Protein AF-A0A0Q9WB19-F1 (afdb_monomer)

Solvent-accessible surface area (backbone atoms only — not comparable to full-atom values): 12452 Å² total; per-residue (Å²): 141,82,79,79,76,89,85,61,56,70,70,59,47,51,52,59,53,51,71,73,70,48,75,62,70,68,37,46,53,62,18,50,52,27,42,51,52,22,49,52,49,45,56,52,48,74,69,37,61,69,53,46,70,35,84,67,55,29,52,54,52,34,51,51,34,45,48,29,43,51,51,18,48,52,45,64,52,80,77,70,58,82,69,54,56,56,54,54,48,50,52,50,51,52,50,51,52,29,28,54,54,20,62,59,74,62,97,87,57,55,67,67,58,49,40,54,52,53,37,50,51,51,39,53,51,45,52,52,50,52,52,49,50,58,73,70,50,92,50,84,82,66,50,57,62,56,51,53,53,45,51,50,54,52,63,44,39,46,54,39,20,50,50,20,20,47,66,66,7,68,75,74,80,48,64,47,76,73,46,47,45,59,52,53,44,53,50,52,51,51,50,51,52,51,48,54,52,59,72,39,41,66,59,51,50,52,51,49,51,52,51,51,56,50,50,53,52,53,51,52,52,56,62,74,73,108

Mean predicted aligned error: 9.82 Å

Organism: Drosophila virilis (NCBI:txid7244)

Foldseek 3Di:
DDDDDPPDDPVVVVVVVVVVPDPLVVLLVLLVVLLVVLVVLLVVLVPPVVQLQDPPSVLVSLVSSLVSNVVSVVSNCPPDDPVLVVLLVVLVVLLVVLLVQLLDDPPPDQLLVSLVVVLVVLLVVLVVVLVVCVVPDPDPVVNQLSVLVSVLSSVVNSVSSPLSNQCNVVNPVDHPVSCVSVSVSVSSVSSVVSSVSSVCSVVVSVVVVVVVVVVVVVVVVVVVVD

pLDDT: mean 82.8, std 14.26, range [44.25, 97.56]

Radius of gyration: 21.97 Å; Cα contacts (8 Å, |Δi|>4): 148; chains: 1; bounding box: 52×47×62 Å

Structure (mmCIF, N/CA/C/O backbone):
data_AF-A0A0Q9WB19-F1
#
_entry.id   AF-A0A0Q9WB19-F1
#
loop_
_atom_site.group_PDB
_atom_site.id
_atom_site.type_symbol
_atom_site.label_atom_id
_atom_site.label_alt_id
_atom_site.label_comp_id
_atom_site.label_asym_id
_atom_site.label_entity_id
_atom_site.label_seq_id
_atom_site.pdbx_PDB_ins_code
_atom_site.Cartn_x
_atom_site.Cartn_y
_atom_site.Cartn_z
_atom_site.occupancy
_atom_site.B_iso_or_equiv
_atom_site.auth_seq_id
_atom_site.auth_comp_id
_atom_site.auth_asym_id
_atom_site.auth_atom_id
_atom_site.pdbx_PDB_model_num
ATOM 1 N N . MET A 1 1 ? -9.533 -15.831 -36.437 1.00 44.25 1 MET A N 1
ATOM 2 C CA . MET A 1 1 ? -8.063 -15.732 -36.309 1.00 44.25 1 MET A CA 1
ATOM 3 C C . MET A 1 1 ? -7.641 -14.374 -36.845 1.00 44.25 1 MET A C 1
ATOM 5 O O . MET A 1 1 ? -7.782 -14.153 -38.038 1.00 44.25 1 MET A O 1
ATOM 9 N N . SER A 1 2 ? -7.237 -13.441 -35.984 1.00 52.59 2 SER A N 1
ATOM 10 C CA . SER A 1 2 ? -6.757 -12.109 -36.384 1.00 52.59 2 SER A CA 1
ATOM 11 C C . SER A 1 2 ? -5.227 -12.060 -36.310 1.00 52.59 2 SER A C 1
ATOM 13 O O . SER A 1 2 ? -4.641 -12.424 -35.283 1.00 52.59 2 SER A O 1
ATOM 15 N N . GLU A 1 3 ? -4.588 -11.659 -37.414 1.00 50.00 3 GLU A N 1
ATOM 16 C CA . GLU A 1 3 ? -3.144 -11.392 -37.474 1.00 50.00 3 GLU A CA 1
ATOM 17 C C . GLU A 1 3 ? -2.774 -10.210 -36.557 1.00 50.00 3 GLU A C 1
ATOM 19 O O . GLU A 1 3 ? -3.575 -9.281 -36.413 1.00 50.00 3 GLU A O 1
ATOM 24 N N . PRO A 1 4 ? -1.573 -10.209 -35.945 1.00 52.72 4 PRO A N 1
ATOM 25 C CA . PRO A 1 4 ? -1.083 -9.047 -35.212 1.00 52.72 4 PRO A CA 1
ATOM 26 C C . PRO A 1 4 ? -0.952 -7.829 -36.149 1.00 52.72 4 PRO A C 1
ATOM 28 O O . PRO A 1 4 ? -0.628 -8.002 -37.330 1.00 52.72 4 PRO A O 1
ATOM 31 N N . PRO A 1 5 ? -1.160 -6.595 -35.648 1.00 58.03 5 PRO A N 1
ATOM 32 C CA . PRO A 1 5 ? -1.045 -5.385 -36.456 1.00 58.03 5 PRO A CA 1
ATOM 33 C C . PRO A 1 5 ? 0.331 -5.299 -37.129 1.00 58.03 5 PRO A C 1
ATOM 35 O O . PRO A 1 5 ? 1.373 -5.375 -36.474 1.00 58.03 5 PRO A O 1
ATOM 38 N N . ARG A 1 6 ? 0.359 -5.149 -38.457 1.00 52.50 6 ARG A N 1
ATOM 39 C CA . ARG A 1 6 ? 1.617 -4.994 -39.201 1.00 52.50 6 ARG A CA 1
ATOM 40 C C . ARG A 1 6 ? 2.215 -3.618 -38.890 1.00 52.50 6 ARG A C 1
ATOM 42 O O . ARG A 1 6 ? 1.530 -2.612 -39.032 1.00 52.50 6 ARG A O 1
ATOM 49 N N . GLY A 1 7 ? 3.486 -3.584 -38.479 1.00 65.56 7 GLY A N 1
ATOM 50 C CA . GLY A 1 7 ? 4.226 -2.344 -38.187 1.00 65.56 7 GLY A CA 1
ATOM 51 C C . GLY A 1 7 ? 4.629 -2.132 -36.723 1.00 65.56 7 GLY A C 1
ATOM 52 O O . GLY A 1 7 ? 5.213 -1.099 -36.406 1.00 65.56 7 GLY A O 1
ATOM 53 N N . LEU A 1 8 ? 4.351 -3.086 -35.829 1.00 54.84 8 LEU A N 1
ATOM 54 C CA . LEU A 1 8 ? 4.861 -3.044 -34.456 1.00 54.84 8 LEU A CA 1
ATOM 55 C C . LEU A 1 8 ? 6.387 -3.278 -34.428 1.00 54.84 8 LEU A C 1
ATOM 57 O O . LEU A 1 8 ? 6.871 -4.159 -35.149 1.00 54.84 8 LEU A O 1
ATOM 61 N N . PRO A 1 9 ? 7.148 -2.531 -33.602 1.00 69.50 9 PRO A N 1
ATOM 62 C CA . PRO A 1 9 ? 8.562 -2.809 -33.355 1.00 69.50 9 PRO A CA 1
ATOM 63 C C . PRO A 1 9 ? 8.763 -4.268 -32.918 1.00 69.50 9 PRO A C 1
ATOM 65 O O . PRO A 1 9 ? 7.904 -4.832 -32.240 1.00 69.50 9 PRO A O 1
ATOM 68 N N . GLN A 1 10 ? 9.885 -4.890 -33.299 1.00 60.62 10 GLN A N 1
ATOM 69 C CA . GLN A 1 10 ? 10.135 -6.318 -33.039 1.00 60.62 10 GLN A CA 1
ATOM 70 C C . GLN A 1 10 ? 10.034 -6.690 -31.551 1.00 60.62 10 GLN A C 1
ATOM 72 O O . GLN A 1 10 ? 9.504 -7.752 -31.235 1.00 60.62 10 GLN A O 1
ATOM 77 N N . THR A 1 11 ? 10.442 -5.791 -30.654 1.00 56.59 11 THR A N 1
ATOM 78 C CA . THR A 1 11 ? 10.293 -5.928 -29.197 1.00 56.59 11 THR A CA 1
ATOM 79 C C . THR A 1 11 ? 8.827 -6.022 -28.772 1.00 56.59 11 THR A C 1
ATOM 81 O O . THR A 1 11 ? 8.440 -6.942 -28.059 1.00 56.59 11 THR A O 1
ATOM 84 N N . VAL A 1 12 ? 7.975 -5.142 -29.300 1.00 57.38 12 VAL A N 1
ATOM 85 C CA . VAL A 1 12 ? 6.535 -5.119 -28.999 1.00 57.38 12 VAL A CA 1
ATOM 86 C C . VAL A 1 12 ? 5.820 -6.332 -29.594 1.00 57.38 12 VAL A C 1
ATOM 88 O O . VAL A 1 12 ? 4.872 -6.847 -29.010 1.00 57.38 12 VAL A O 1
ATOM 91 N N . ARG A 1 13 ? 6.283 -6.827 -30.748 1.00 55.41 13 ARG A N 1
ATOM 92 C CA . ARG A 1 13 ? 5.747 -8.045 -31.369 1.00 55.41 13 ARG A CA 1
ATOM 93 C C . ARG A 1 13 ? 6.092 -9.303 -30.568 1.00 55.41 13 ARG A C 1
ATOM 95 O O . ARG A 1 13 ? 5.248 -10.190 -30.491 1.00 55.41 13 ARG A O 1
ATOM 102 N N . GLY A 1 14 ? 7.292 -9.369 -29.989 1.00 58.44 14 GLY A N 1
ATOM 103 C CA . GLY A 1 14 ? 7.687 -10.434 -29.062 1.00 58.44 14 GLY A CA 1
ATOM 104 C C . GLY A 1 14 ? 6.786 -10.455 -27.829 1.00 58.44 14 GLY A C 1
ATOM 105 O O . GLY A 1 14 ? 6.166 -11.476 -27.551 1.00 58.44 14 GLY A O 1
ATOM 106 N N . TYR A 1 15 ? 6.595 -9.292 -27.204 1.00 57.75 15 TYR A N 1
ATOM 107 C CA . TYR A 1 15 ? 5.710 -9.116 -26.047 1.00 57.75 15 TYR A CA 1
ATOM 108 C C . TYR A 1 15 ? 4.251 -9.508 -26.351 1.00 57.75 15 TYR A C 1
ATOM 110 O O . TYR A 1 15 ? 3.627 -10.261 -25.611 1.00 57.75 15 TYR A O 1
ATOM 118 N N . TYR A 1 16 ? 3.720 -9.094 -27.509 1.00 54.94 16 TYR A N 1
ATOM 119 C CA . TYR A 1 16 ? 2.365 -9.456 -27.958 1.00 54.94 16 TYR A CA 1
ATOM 120 C C . TYR A 1 16 ? 2.157 -10.959 -28.170 1.00 54.94 16 TYR A C 1
ATOM 122 O O . TYR A 1 16 ? 1.039 -11.454 -28.036 1.00 54.94 16 TYR A O 1
ATOM 130 N N . LEU A 1 17 ? 3.199 -11.674 -28.596 1.00 53.97 17 LEU A N 1
ATOM 131 C CA . LEU A 1 17 ? 3.139 -13.119 -28.804 1.00 53.97 17 LEU A CA 1
ATOM 132 C C . LEU A 1 17 ? 3.323 -13.882 -27.488 1.00 53.97 17 LEU A C 1
ATOM 134 O O . LEU A 1 17 ? 2.715 -14.936 -27.338 1.00 53.97 17 LEU A O 1
ATOM 138 N N . GLN A 1 18 ? 4.085 -13.323 -26.545 1.00 54.38 18 GLN A N 1
ATOM 139 C CA . GLN A 1 18 ? 4.297 -13.867 -25.205 1.00 54.38 18 GLN A CA 1
ATOM 140 C C . GLN A 1 18 ? 3.026 -13.772 -24.346 1.00 54.38 18 GLN A C 1
ATOM 142 O O . GLN A 1 18 ? 2.551 -14.798 -23.876 1.00 54.38 18 GLN A O 1
ATOM 147 N N . ILE A 1 19 ? 2.369 -12.604 -24.302 1.00 54.28 19 ILE A N 1
ATOM 148 C CA . ILE A 1 19 ? 1.075 -12.401 -23.610 1.00 54.28 19 ILE A CA 1
ATOM 149 C C . ILE A 1 19 ? -0.012 -13.369 -24.115 1.00 54.28 19 ILE A C 1
ATOM 151 O O . ILE A 1 19 ? -0.910 -13.760 -23.379 1.00 54.28 19 ILE A O 1
ATOM 155 N N . ARG A 1 20 ? 0.042 -13.761 -25.394 1.00 49.03 20 ARG A N 1
ATOM 156 C CA . ARG A 1 20 ? -0.988 -14.593 -26.038 1.00 49.03 20 ARG A CA 1
ATOM 157 C C . ARG A 1 20 ? -0.776 -16.099 -25.851 1.00 49.03 20 ARG A C 1
ATOM 159 O O . ARG A 1 20 ? -1.676 -16.872 -26.172 1.00 49.03 20 ARG A O 1
ATOM 166 N N . ALA A 1 21 ? 0.418 -16.518 -25.443 1.00 48.34 21 ALA A N 1
ATOM 167 C CA . ALA A 1 21 ? 0.782 -17.926 -25.294 1.00 48.34 21 ALA A CA 1
ATOM 168 C C . ALA A 1 21 ? 0.725 -18.408 -23.836 1.00 48.34 21 ALA A C 1
ATOM 170 O O . ALA A 1 21 ? 0.919 -19.599 -23.593 1.00 48.34 21 ALA A O 1
ATOM 171 N N . ASP A 1 22 ? 0.459 -17.505 -22.892 1.00 51.69 22 ASP A N 1
ATOM 172 C CA . ASP A 1 22 ? 0.641 -17.770 -21.474 1.00 51.69 22 ASP A CA 1
ATOM 173 C C . ASP A 1 22 ? -0.565 -18.501 -20.847 1.00 51.69 22 ASP A C 1
ATOM 175 O O . ASP A 1 22 ? -1.716 -18.079 -21.018 1.00 51.69 22 ASP A O 1
ATOM 179 N N . PRO A 1 23 ? -0.349 -19.591 -20.088 1.00 49.78 23 PRO A N 1
ATOM 180 C CA . PRO A 1 23 ? -1.394 -20.239 -19.291 1.00 49.78 23 PRO A CA 1
ATOM 181 C C . PRO A 1 23 ? -1.991 -19.328 -18.196 1.00 49.78 23 PRO A C 1
ATOM 183 O O . PRO A 1 23 ? -3.065 -19.655 -17.672 1.00 49.78 23 PRO A O 1
ATOM 186 N N . SER A 1 24 ? -1.368 -18.176 -17.918 1.00 53.91 24 SER A N 1
ATOM 187 C CA . SER A 1 24 ? -1.813 -17.147 -16.968 1.00 53.91 24 SER A CA 1
ATOM 188 C C . SER A 1 24 ? -3.249 -16.659 -17.221 1.00 53.91 24 SER A C 1
ATOM 190 O O . SER A 1 24 ? -4.022 -16.462 -16.280 1.00 53.91 24 SER A O 1
ATOM 192 N N . GLU A 1 25 ? -3.702 -16.601 -18.484 1.00 55.66 25 GLU A N 1
ATOM 193 C CA . GLU A 1 25 ? -5.058 -16.148 -18.845 1.00 55.66 25 GLU A CA 1
ATOM 194 C C . GLU A 1 25 ? -6.167 -17.006 -18.196 1.00 55.66 25 GLU A C 1
ATOM 196 O O . GLU A 1 25 ? -7.267 -16.519 -17.911 1.00 55.66 25 GLU A O 1
ATOM 201 N N . ARG A 1 26 ? -5.882 -18.287 -17.910 1.00 56.00 26 ARG A N 1
ATOM 202 C CA . ARG A 1 26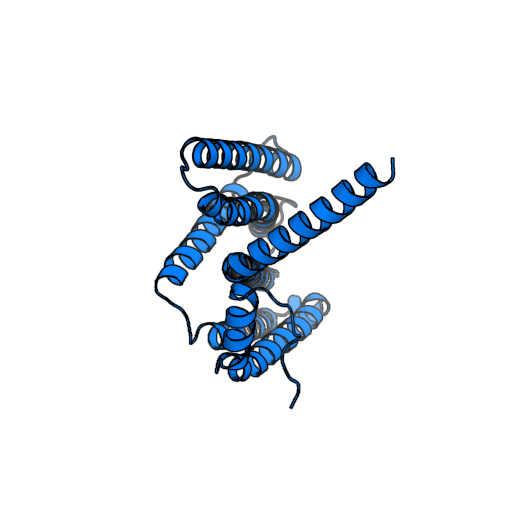 ? -6.853 -19.227 -17.327 1.00 56.00 26 ARG A CA 1
ATOM 203 C C . ARG A 1 26 ? -6.992 -19.080 -15.811 1.00 56.00 26 ARG A C 1
ATOM 205 O O . ARG A 1 26 ? -8.085 -19.308 -15.290 1.00 56.00 26 ARG A O 1
ATOM 212 N N . ASN A 1 27 ? -5.922 -18.675 -15.128 1.00 66.62 27 ASN A N 1
ATOM 213 C CA . ASN A 1 27 ? -5.904 -18.420 -13.683 1.00 66.62 27 ASN A CA 1
ATOM 214 C C . ASN A 1 27 ? -6.374 -16.992 -13.339 1.00 66.62 27 ASN A C 1
ATOM 216 O O . ASN A 1 27 ? -6.865 -16.744 -12.236 1.00 66.62 27 ASN A O 1
ATOM 220 N N . ASN A 1 28 ? -6.368 -16.084 -14.319 1.00 75.56 28 ASN A N 1
ATOM 221 C CA . ASN A 1 28 ? -6.851 -14.710 -14.160 1.00 75.56 28 ASN A CA 1
ATOM 222 C C . ASN A 1 28 ? -8.372 -14.610 -13.952 1.00 75.56 28 ASN A C 1
ATOM 224 O O . ASN A 1 28 ? -8.847 -13.742 -13.220 1.00 75.56 28 ASN A O 1
ATOM 228 N N . ILE A 1 29 ? -9.161 -15.514 -14.545 1.00 84.00 29 ILE A N 1
ATOM 229 C CA . ILE A 1 29 ? -10.625 -15.541 -14.376 1.00 84.00 29 ILE A CA 1
ATOM 230 C C . ILE A 1 29 ? -11.036 -15.857 -12.925 1.00 84.00 29 ILE A C 1
ATOM 232 O O . ILE A 1 29 ? -11.804 -15.075 -12.356 1.00 84.00 29 ILE A O 1
ATOM 236 N N . PRO A 1 30 ? -10.574 -16.958 -12.291 1.00 86.75 30 PRO A N 1
ATOM 237 C CA . PRO A 1 30 ? -10.916 -17.226 -10.897 1.00 86.75 30 PRO A CA 1
ATOM 238 C C . PRO A 1 30 ? -10.395 -16.129 -9.964 1.00 86.75 30 PRO A C 1
ATOM 240 O O . PRO A 1 30 ? -11.145 -15.706 -9.084 1.00 86.75 30 PRO A O 1
ATOM 243 N N . ALA A 1 31 ? -9.186 -15.601 -10.195 1.00 86.75 31 ALA A N 1
ATOM 244 C CA . ALA A 1 31 ? -8.662 -14.467 -9.435 1.00 86.75 31 ALA A CA 1
ATOM 245 C C . ALA A 1 31 ? -9.608 -13.254 -9.494 1.00 86.75 31 ALA A C 1
ATOM 247 O O . ALA A 1 31 ? -10.040 -12.747 -8.456 1.00 86.75 31 ALA A O 1
ATOM 248 N N . ALA A 1 32 ? -10.016 -12.845 -10.700 1.00 87.69 32 ALA A N 1
ATOM 249 C CA . ALA A 1 32 ? -10.934 -11.727 -10.902 1.00 87.69 32 ALA A CA 1
ATOM 250 C C . ALA A 1 32 ? -12.288 -11.946 -10.209 1.00 87.69 32 ALA A C 1
ATOM 252 O O . ALA A 1 32 ? -12.807 -11.030 -9.569 1.00 87.69 32 ALA A O 1
ATOM 253 N N . ILE A 1 33 ? -12.851 -13.158 -10.283 1.00 92.50 33 ILE A N 1
ATOM 254 C CA . ILE A 1 33 ? -14.110 -13.497 -9.603 1.00 92.50 33 ILE A CA 1
ATOM 255 C C . ILE A 1 33 ? -13.966 -13.314 -8.089 1.00 92.50 33 ILE A C 1
ATOM 257 O O . ILE A 1 33 ? -14.816 -12.668 -7.472 1.00 92.50 33 ILE A O 1
ATOM 261 N N . PHE A 1 34 ? -12.894 -13.835 -7.488 1.00 93.44 34 PHE A N 1
ATOM 262 C CA . PHE A 1 34 ? -12.652 -13.688 -6.053 1.00 93.44 34 PHE A CA 1
ATOM 263 C C . PHE A 1 34 ? -12.473 -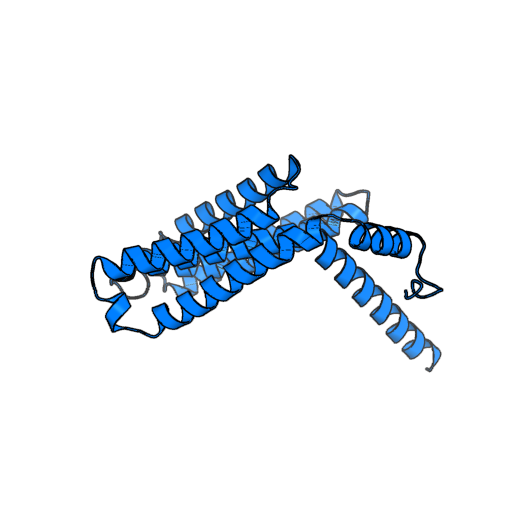12.224 -5.639 1.00 93.44 34 PHE A C 1
ATOM 265 O O . PHE A 1 34 ? -13.085 -11.806 -4.655 1.00 93.44 34 PHE A O 1
ATOM 272 N N . PHE A 1 35 ? -11.727 -11.421 -6.404 1.00 91.12 35 PHE A N 1
ATOM 273 C CA . PHE A 1 35 ? -11.567 -9.991 -6.123 1.00 91.12 35 PHE A CA 1
ATOM 274 C C . PHE A 1 35 ? -12.884 -9.217 -6.228 1.00 91.12 35 PHE A C 1
ATOM 276 O O . PHE A 1 35 ? -13.206 -8.430 -5.336 1.00 91.12 35 PHE A O 1
ATOM 283 N N . VAL A 1 36 ? -13.683 -9.461 -7.271 1.00 93.50 36 VAL A N 1
ATOM 284 C CA . VAL A 1 36 ? -14.982 -8.793 -7.455 1.00 93.50 36 VAL A CA 1
ATOM 285 C C . VAL A 1 36 ? -15.953 -9.174 -6.338 1.00 93.50 36 VAL A C 1
ATOM 287 O O . VAL A 1 36 ? -16.593 -8.298 -5.753 1.00 93.50 36 VAL A O 1
ATOM 290 N N . LEU A 1 37 ? -16.040 -10.461 -5.988 1.00 95.00 37 LEU A N 1
ATOM 291 C CA . LEU A 1 37 ? -16.884 -10.927 -4.885 1.00 95.00 37 LEU A CA 1
ATOM 292 C C . LEU A 1 37 ? -16.430 -10.359 -3.539 1.00 95.00 37 LEU A C 1
ATOM 294 O O . LEU A 1 37 ? -17.274 -9.931 -2.746 1.00 95.00 37 LEU A O 1
ATOM 298 N N . ALA A 1 38 ? -15.120 -10.303 -3.290 1.00 93.88 38 ALA A N 1
ATOM 299 C CA . ALA A 1 38 ? -14.564 -9.688 -2.09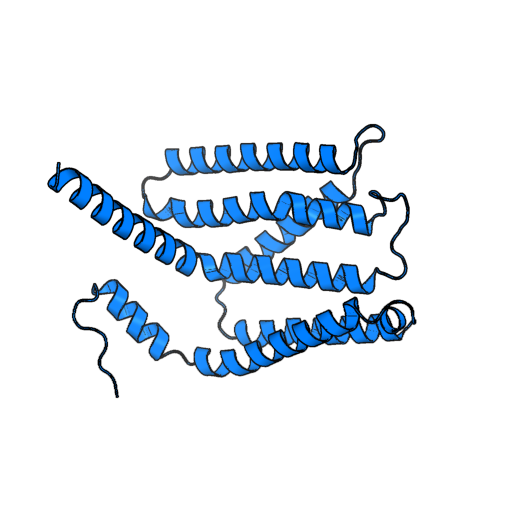3 1.00 93.88 38 ALA A CA 1
ATOM 300 C C . ALA A 1 38 ? -14.908 -8.197 -2.016 1.00 93.88 38 ALA A C 1
ATOM 302 O O . ALA A 1 38 ? -15.347 -7.734 -0.966 1.00 93.88 38 ALA A O 1
ATOM 303 N N . PHE A 1 39 ? -14.775 -7.458 -3.122 1.00 92.94 39 PHE A N 1
ATOM 304 C CA . PHE A 1 39 ? -15.075 -6.029 -3.176 1.00 92.94 39 PHE A CA 1
ATOM 305 C C . PHE A 1 39 ? -16.563 -5.745 -2.956 1.00 92.94 39 PHE A C 1
ATOM 307 O O . PHE A 1 39 ? -16.909 -4.911 -2.124 1.00 92.94 39 PHE A O 1
ATOM 314 N N . ILE A 1 40 ? -17.455 -6.488 -3.619 1.00 94.69 40 ILE A N 1
ATOM 315 C CA . ILE A 1 40 ? -18.906 -6.377 -3.399 1.00 94.69 40 ILE A CA 1
ATOM 316 C C . ILE A 1 40 ? -19.245 -6.685 -1.936 1.00 94.69 40 ILE A C 1
ATOM 318 O O . ILE A 1 40 ? -19.965 -5.920 -1.292 1.00 94.69 40 ILE A O 1
ATOM 322 N N . SER A 1 41 ? -18.692 -7.770 -1.389 1.00 93.94 41 SER A N 1
ATOM 323 C CA . SER A 1 41 ? -18.899 -8.158 0.011 1.00 93.94 41 SER A CA 1
ATOM 324 C C . SER A 1 41 ? -18.390 -7.089 0.975 1.00 93.94 41 SER A C 1
ATOM 326 O O . SER A 1 41 ? -19.069 -6.764 1.947 1.00 93.94 41 SER A O 1
ATOM 328 N N . PHE A 1 42 ? -17.232 -6.492 0.686 1.00 93.69 42 PHE A N 1
ATOM 329 C CA . PHE A 1 42 ? -16.664 -5.389 1.450 1.00 93.69 42 PHE A CA 1
ATOM 330 C C . PHE A 1 42 ? -17.552 -4.143 1.389 1.00 93.69 42 PHE A C 1
ATOM 332 O O . PHE A 1 42 ? -17.877 -3.580 2.431 1.00 93.69 42 PHE A O 1
ATOM 339 N N . CYS A 1 43 ? -18.030 -3.750 0.206 1.00 93.31 43 CYS A N 1
ATOM 340 C CA . CYS A 1 43 ? -18.960 -2.633 0.054 1.00 93.31 43 CYS A CA 1
ATOM 341 C C . CYS A 1 43 ? -20.249 -2.855 0.853 1.00 93.31 43 CYS A C 1
ATOM 343 O O . CYS A 1 43 ? -20.687 -1.950 1.564 1.00 93.31 43 CYS A O 1
ATOM 345 N N . ILE A 1 44 ? -20.839 -4.051 0.790 1.00 93.06 44 ILE A N 1
ATOM 346 C CA . ILE A 1 44 ? -22.021 -4.392 1.592 1.00 93.06 44 ILE A CA 1
ATOM 347 C C . ILE A 1 44 ? -21.681 -4.295 3.084 1.00 93.06 44 ILE A C 1
ATOM 349 O O . ILE A 1 44 ? -22.384 -3.622 3.835 1.00 93.06 44 ILE A O 1
ATOM 353 N N . TYR A 1 45 ? -20.576 -4.902 3.514 1.00 92.50 45 TYR A N 1
ATOM 354 C CA . TYR A 1 45 ? -20.146 -4.916 4.911 1.00 92.50 45 TYR A CA 1
ATOM 355 C C . TYR A 1 45 ? -19.931 -3.508 5.491 1.00 92.50 45 TYR A C 1
ATOM 357 O O . TYR A 1 45 ? -20.420 -3.214 6.583 1.00 92.50 45 TYR A O 1
ATOM 365 N N . VAL A 1 46 ? -19.260 -2.614 4.757 1.00 90.94 46 VAL A N 1
ATOM 366 C CA . VAL A 1 46 ? -18.992 -1.231 5.194 1.00 90.94 46 VAL A CA 1
ATOM 367 C C . VAL A 1 46 ? -20.286 -0.428 5.366 1.00 90.94 46 VAL A C 1
ATOM 369 O O . VAL A 1 46 ? -20.387 0.378 6.294 1.00 90.94 46 VAL A O 1
ATOM 372 N N . ASN A 1 47 ? -21.280 -0.655 4.501 1.00 91.38 47 ASN A N 1
ATOM 373 C CA . ASN A 1 47 ? -22.548 0.078 4.514 1.00 91.38 47 ASN A CA 1
ATOM 374 C C . ASN A 1 47 ? -23.571 -0.497 5.511 1.00 91.38 47 ASN A C 1
ATOM 376 O O . ASN A 1 47 ? -24.416 0.236 6.030 1.00 91.38 47 ASN A O 1
ATOM 380 N N . VAL A 1 48 ? -23.499 -1.791 5.834 1.00 91.69 48 VAL A N 1
ATOM 381 C CA . VAL A 1 48 ? -24.418 -2.434 6.784 1.00 91.69 48 VAL A CA 1
ATOM 382 C C . VAL A 1 48 ? -23.901 -2.265 8.217 1.00 91.69 48 VAL A C 1
ATOM 384 O O . VAL A 1 48 ? -23.267 -3.141 8.805 1.00 91.69 48 VAL A O 1
ATOM 387 N N . MET A 1 49 ? -24.241 -1.124 8.824 1.00 86.81 49 MET A N 1
ATOM 388 C CA . MET A 1 49 ? -23.852 -0.761 10.200 1.00 86.81 49 MET A CA 1
ATOM 389 C C . MET A 1 49 ? -24.224 -1.817 11.252 1.00 86.81 49 MET A C 1
ATOM 391 O O . MET A 1 49 ? -23.529 -1.958 12.258 1.00 86.81 49 MET A O 1
ATOM 395 N N . TRP A 1 50 ? -25.321 -2.550 11.034 1.00 90.69 50 TRP A N 1
ATOM 396 C CA . TRP A 1 50 ? -25.759 -3.628 11.922 1.00 90.69 50 TRP A CA 1
ATOM 397 C C . TRP A 1 50 ? -24.731 -4.767 11.985 1.00 90.69 50 TRP A C 1
ATOM 399 O O . TRP A 1 50 ? -24.321 -5.161 13.076 1.00 90.69 50 TRP A O 1
ATOM 409 N N . LEU A 1 51 ? -24.248 -5.217 10.822 1.00 85.12 51 LEU A N 1
ATOM 410 C CA . LEU A 1 51 ? -23.276 -6.305 10.694 1.00 85.12 51 LEU A CA 1
ATOM 411 C C . LEU A 1 51 ? -21.926 -5.920 11.309 1.00 85.12 51 LEU A C 1
ATOM 413 O O . LEU A 1 51 ? -21.292 -6.733 11.973 1.00 85.12 51 LEU A O 1
ATOM 417 N N . ARG A 1 52 ? -21.527 -4.651 11.160 1.00 86.12 52 ARG A N 1
ATOM 418 C CA . ARG A 1 52 ? -20.280 -4.115 11.724 1.00 86.12 52 ARG A CA 1
ATOM 419 C C . ARG A 1 52 ? -20.262 -4.101 13.255 1.00 86.12 52 ARG A C 1
ATOM 421 O O . ARG A 1 52 ? -19.219 -4.309 13.867 1.00 86.12 52 ARG A O 1
ATOM 428 N N . ARG A 1 53 ? -21.416 -3.855 13.883 1.00 85.19 53 ARG A N 1
ATOM 429 C CA . ARG A 1 53 ? -21.543 -3.702 15.344 1.00 85.19 53 ARG A CA 1
ATOM 430 C C . ARG A 1 53 ? -21.852 -5.006 16.081 1.00 85.19 53 ARG A C 1
ATOM 432 O O . ARG A 1 53 ? -21.830 -5.009 17.309 1.00 85.19 53 ARG A O 1
ATOM 439 N N . HIS A 1 54 ? -22.170 -6.088 15.373 1.00 87.00 54 HIS A N 1
ATOM 440 C CA . HIS A 1 54 ? -22.524 -7.367 15.985 1.00 87.00 54 HIS A CA 1
ATOM 441 C C . HIS A 1 54 ? -21.332 -8.328 16.034 1.00 87.00 54 HIS A C 1
ATOM 443 O O . HIS A 1 54 ? -20.898 -8.876 15.022 1.00 87.00 54 HIS A O 1
ATOM 449 N N . PHE A 1 55 ? -20.839 -8.572 17.248 1.00 82.25 55 PHE A N 1
ATOM 450 C CA . PHE A 1 55 ? -19.888 -9.645 17.529 1.00 82.25 55 PHE A CA 1
ATOM 451 C C . PHE A 1 55 ? -20.632 -10.991 17.638 1.00 82.25 55 PHE A C 1
ATOM 453 O O . PHE A 1 55 ? -21.698 -11.022 18.256 1.00 82.25 55 PHE A O 1
ATOM 460 N N . PRO A 1 56 ? -20.114 -12.106 17.082 1.00 87.75 56 PRO A N 1
ATOM 461 C CA . PRO A 1 56 ? -18.840 -12.272 16.365 1.00 87.75 56 PRO A CA 1
ATOM 462 C C . PRO A 1 56 ? -18.945 -12.113 14.835 1.00 87.75 56 PRO A C 1
ATOM 464 O O . PRO A 1 56 ? -17.972 -12.348 14.120 1.00 87.75 56 PRO A O 1
ATOM 467 N N . TYR A 1 57 ? -20.118 -11.751 14.310 1.00 89.00 57 TYR A N 1
ATOM 468 C CA . TYR A 1 57 ? -20.391 -11.729 12.868 1.00 89.00 57 TYR A CA 1
ATOM 469 C C . TYR A 1 57 ? -19.479 -10.778 12.083 1.00 89.00 57 TYR A C 1
ATOM 471 O O . TYR A 1 57 ? -19.115 -11.090 10.951 1.00 89.00 57 TYR A O 1
ATOM 479 N N . ASN A 1 58 ? -19.062 -9.662 12.685 1.00 90.56 58 ASN A N 1
ATOM 480 C CA . ASN A 1 58 ? -18.095 -8.743 12.084 1.00 90.56 58 ASN A CA 1
ATOM 481 C C . ASN A 1 58 ? -16.743 -9.415 11.771 1.00 90.56 58 ASN A C 1
ATOM 483 O O . ASN A 1 58 ? -16.209 -9.235 10.679 1.00 90.56 58 ASN A O 1
ATOM 487 N N . TRP A 1 59 ? -16.220 -10.240 12.681 1.00 92.12 59 TRP A N 1
ATOM 488 C CA . TRP A 1 59 ? -14.988 -11.002 12.470 1.00 92.12 59 TRP A CA 1
ATOM 489 C C . TRP A 1 59 ? -15.154 -12.041 11.370 1.00 92.12 59 TRP A C 1
ATOM 491 O O . TRP A 1 59 ? -14.305 -12.128 10.492 1.00 92.12 59 TRP A O 1
ATOM 501 N N . VAL A 1 60 ? -16.269 -12.777 11.371 1.00 93.31 60 VAL A N 1
ATOM 502 C CA . VAL A 1 60 ? -16.546 -13.788 10.340 1.00 93.31 60 VAL A CA 1
ATOM 503 C C . VAL A 1 60 ? -16.633 -13.146 8.954 1.00 93.31 60 VAL A C 1
ATOM 505 O O . VAL A 1 60 ? -16.010 -13.638 8.015 1.00 93.31 60 VAL A O 1
ATOM 508 N N . ALA A 1 61 ? -17.348 -12.025 8.825 1.00 92.69 61 ALA A N 1
ATOM 509 C CA . ALA A 1 61 ? -17.457 -11.293 7.565 1.00 92.69 61 ALA A CA 1
ATOM 510 C C . ALA A 1 61 ? -16.089 -10.781 7.084 1.00 92.69 61 ALA A C 1
ATOM 512 O O . ALA A 1 61 ? -15.725 -10.991 5.928 1.00 92.69 61 ALA A O 1
ATOM 513 N N . CYS A 1 62 ? -15.297 -10.170 7.971 1.00 93.44 62 CYS A N 1
ATOM 514 C CA . CYS A 1 62 ? -13.952 -9.699 7.644 1.00 93.44 62 CYS A CA 1
ATOM 515 C C . CYS A 1 62 ? -12.999 -10.836 7.260 1.00 93.44 62 CYS A C 1
ATOM 517 O O . CYS A 1 62 ? -12.271 -10.700 6.281 1.00 93.44 62 CYS A O 1
ATOM 519 N N . SER A 1 63 ? -13.023 -11.964 7.972 1.00 94.00 63 SER A N 1
ATOM 520 C CA . SER A 1 63 ? -12.224 -13.145 7.633 1.00 94.00 63 SER A CA 1
ATOM 521 C C . SER A 1 63 ? -12.642 -13.760 6.299 1.00 94.00 63 SER A C 1
ATOM 523 O O . SER A 1 63 ? -11.775 -14.178 5.542 1.00 94.00 63 SER A O 1
ATOM 525 N N . ALA A 1 64 ? -13.939 -13.780 5.973 1.00 95.44 64 ALA A N 1
ATOM 526 C CA . ALA A 1 64 ? -14.418 -14.245 4.672 1.00 95.44 64 ALA A CA 1
ATOM 527 C C . ALA A 1 64 ? -13.953 -13.327 3.530 1.00 95.44 64 ALA A C 1
ATOM 529 O O . ALA A 1 64 ? -13.489 -13.818 2.503 1.00 95.44 64 ALA A O 1
ATOM 530 N N . ILE A 1 65 ? -14.018 -12.004 3.719 1.00 95.25 65 ILE A N 1
ATOM 531 C CA . ILE A 1 65 ? -13.483 -11.027 2.756 1.00 95.25 65 ILE A CA 1
ATOM 532 C C . ILE A 1 65 ? -11.974 -11.217 2.592 1.00 95.25 65 ILE A C 1
ATOM 534 O O . ILE A 1 65 ? -11.495 -11.315 1.466 1.00 95.25 65 ILE A O 1
ATOM 538 N N . ALA A 1 66 ? -11.235 -11.316 3.699 1.00 94.44 66 ALA A N 1
ATOM 539 C CA . ALA A 1 66 ? -9.795 -11.538 3.675 1.00 94.44 66 ALA A CA 1
ATOM 540 C C . ALA A 1 66 ? -9.437 -12.840 2.951 1.00 94.44 66 ALA A C 1
ATOM 542 O O . ALA A 1 66 ? -8.571 -12.830 2.086 1.00 94.44 66 ALA A O 1
ATOM 543 N N . LEU A 1 67 ? -10.154 -13.932 3.230 1.00 94.19 67 LEU A N 1
ATOM 544 C CA . LEU A 1 67 ? -9.960 -15.207 2.550 1.00 94.19 67 LEU A CA 1
ATOM 545 C C . LEU A 1 67 ? -10.203 -15.086 1.043 1.00 94.19 67 LEU A C 1
ATOM 547 O O . LEU A 1 67 ? -9.389 -15.576 0.271 1.00 94.19 67 LEU A O 1
ATOM 551 N N . MET A 1 68 ? -11.281 -14.422 0.614 1.00 94.00 68 MET A N 1
ATOM 552 C CA . MET A 1 68 ? -11.543 -14.204 -0.813 1.00 94.00 68 MET A CA 1
ATOM 553 C C . MET A 1 68 ? -10.428 -13.386 -1.476 1.00 94.00 68 MET A C 1
ATOM 555 O O . MET A 1 68 ? -9.967 -13.759 -2.549 1.00 94.00 68 MET A O 1
ATOM 559 N N . LEU A 1 69 ? -9.943 -12.324 -0.825 1.00 92.75 69 LEU A N 1
ATOM 560 C CA . LEU A 1 69 ? -8.815 -11.530 -1.323 1.00 92.75 69 LEU A CA 1
ATOM 561 C C . LEU A 1 69 ? -7.522 -12.355 -1.414 1.00 92.75 69 LEU A C 1
ATOM 563 O O . LEU A 1 69 ? -6.839 -12.314 -2.433 1.00 92.75 69 LEU A O 1
ATOM 567 N N . THR A 1 70 ? -7.197 -13.132 -0.379 1.00 89.88 70 THR A N 1
ATOM 568 C CA . THR A 1 70 ? -6.000 -13.983 -0.352 1.00 89.88 70 THR A CA 1
ATOM 569 C C . THR A 1 70 ? -6.081 -15.113 -1.371 1.00 89.88 70 THR A C 1
ATOM 571 O O . THR A 1 70 ? -5.077 -15.407 -2.006 1.00 89.88 70 THR A O 1
ATOM 574 N N . LEU A 1 71 ? -7.250 -15.729 -1.566 1.00 90.00 71 LEU A N 1
ATOM 575 C CA . LEU A 1 71 ? -7.452 -16.729 -2.616 1.00 90.00 71 LEU A CA 1
ATOM 576 C C . LEU A 1 71 ? -7.298 -16.103 -4.002 1.00 90.00 71 LEU A C 1
ATOM 578 O O . LEU A 1 71 ? -6.594 -16.668 -4.830 1.00 90.00 71 LEU A O 1
ATOM 582 N N . GLY A 1 72 ? -7.892 -14.927 -4.232 1.00 86.62 72 GLY A N 1
ATOM 583 C CA . GLY A 1 72 ? -7.717 -14.173 -5.475 1.00 86.62 72 GLY A CA 1
ATOM 584 C C . GLY A 1 72 ? -6.243 -13.907 -5.780 1.00 86.62 72 GLY A C 1
ATOM 585 O O . GLY A 1 72 ? -5.793 -14.188 -6.886 1.00 86.62 72 GLY A O 1
ATOM 586 N N . ASN A 1 73 ? -5.482 -13.472 -4.773 1.00 86.06 73 ASN A N 1
ATOM 587 C CA . ASN A 1 73 ? -4.038 -13.285 -4.884 1.00 86.06 73 ASN A CA 1
ATOM 588 C C . ASN A 1 73 ? -3.305 -14.614 -5.132 1.00 86.06 73 ASN A C 1
ATOM 590 O O . ASN A 1 73 ? -2.467 -14.708 -6.014 1.00 86.06 73 ASN A O 1
ATOM 594 N N . GLY A 1 74 ? -3.665 -15.676 -4.410 1.00 83.81 74 GLY A N 1
ATOM 595 C CA . GLY A 1 74 ? -3.060 -17.000 -4.556 1.00 83.81 74 GLY A CA 1
ATOM 596 C C . GLY A 1 74 ? -3.197 -17.591 -5.961 1.00 83.81 74 GLY A C 1
ATOM 597 O O . GLY A 1 74 ? -2.289 -18.280 -6.402 1.00 83.81 74 GLY A O 1
ATOM 598 N N . PHE A 1 75 ? -4.283 -17.298 -6.684 1.00 82.62 75 PHE A N 1
ATOM 599 C CA . PHE A 1 75 ? -4.426 -17.706 -8.088 1.00 82.62 75 PHE A CA 1
ATOM 600 C C . PHE A 1 75 ? -3.509 -16.934 -9.046 1.00 82.62 75 PHE A C 1
ATOM 602 O O . PHE A 1 75 ? -3.161 -17.482 -10.087 1.00 82.62 75 PHE A O 1
ATOM 609 N N . ILE A 1 76 ? -3.112 -15.709 -8.692 1.00 76.69 76 ILE A N 1
ATOM 610 C CA . ILE A 1 76 ? -2.125 -14.912 -9.437 1.00 76.69 76 ILE A CA 1
ATOM 611 C C . ILE A 1 76 ? -0.703 -15.398 -9.112 1.00 76.69 76 ILE A C 1
ATOM 613 O O . ILE A 1 76 ? 0.121 -15.541 -10.004 1.00 76.69 76 ILE A O 1
ATOM 617 N N . LEU A 1 77 ? -0.434 -15.745 -7.848 1.00 68.69 77 LEU A N 1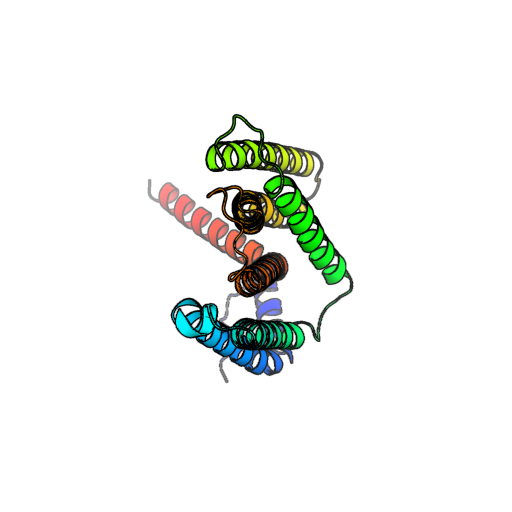
ATOM 618 C CA . LEU A 1 77 ? 0.909 -16.079 -7.356 1.00 68.69 77 LEU A CA 1
ATOM 619 C C . LEU A 1 77 ? 1.492 -17.436 -7.795 1.00 68.69 77 LEU A C 1
ATOM 621 O O . LEU A 1 77 ? 2.653 -17.707 -7.503 1.00 68.69 77 LEU A O 1
ATOM 625 N N . ILE A 1 78 ? 0.726 -18.317 -8.448 1.00 59.84 78 ILE A N 1
ATOM 626 C CA . ILE A 1 78 ? 1.194 -19.675 -8.809 1.00 59.84 78 ILE A CA 1
ATOM 627 C C . ILE A 1 78 ? 2.400 -19.651 -9.779 1.00 59.84 78 ILE A C 1
ATOM 629 O O . ILE A 1 78 ? 3.091 -20.660 -9.905 1.00 59.84 78 ILE A O 1
ATOM 633 N N . GLU A 1 79 ? 2.685 -18.512 -10.413 1.00 60.94 79 GLU A N 1
ATOM 634 C CA . GLU A 1 79 ? 3.754 -18.328 -11.408 1.00 60.94 79 GLU A CA 1
ATOM 635 C C . GLU A 1 79 ? 4.973 -17.515 -10.912 1.00 60.94 79 GLU A C 1
ATOM 637 O O . GLU A 1 79 ? 5.830 -17.194 -11.724 1.00 60.94 79 GLU A O 1
ATOM 642 N N . GLN A 1 80 ? 5.086 -17.190 -9.616 1.00 59.94 80 GLN A N 1
ATOM 643 C CA . GLN A 1 80 ? 6.098 -16.229 -9.136 1.00 59.94 80 GLN A CA 1
ATOM 644 C C . GLN A 1 80 ? 7.548 -16.743 -9.046 1.00 59.94 80 GLN A C 1
ATOM 646 O O . GLN A 1 80 ? 7.806 -17.867 -8.601 1.00 59.94 80 GLN A O 1
ATOM 651 N N . ASP A 1 81 ? 8.481 -15.853 -9.401 1.00 64.69 81 ASP A N 1
ATOM 652 C CA . ASP A 1 81 ? 9.939 -16.035 -9.393 1.00 64.69 81 ASP A CA 1
ATOM 653 C C . ASP A 1 81 ? 10.565 -15.610 -8.042 1.00 64.69 81 ASP A C 1
ATOM 655 O O . ASP A 1 81 ? 9.935 -14.978 -7.193 1.00 64.69 81 ASP A O 1
ATOM 659 N N . GLU A 1 82 ? 11.843 -15.938 -7.805 1.00 69.75 82 GLU A N 1
ATOM 660 C CA . GLU A 1 82 ? 12.551 -15.616 -6.547 1.00 69.75 82 GLU A CA 1
ATOM 661 C C . GLU A 1 82 ? 12.644 -14.101 -6.251 1.00 69.75 82 GLU A C 1
ATOM 663 O O . GLU A 1 82 ? 12.733 -13.698 -5.086 1.00 69.75 82 GLU A O 1
ATOM 668 N N . GLU A 1 83 ? 12.588 -13.253 -7.283 1.00 70.31 83 GLU A N 1
ATOM 669 C CA . GLU A 1 83 ? 12.644 -11.787 -7.166 1.00 70.31 83 GLU A CA 1
ATOM 670 C C . GLU A 1 83 ? 11.395 -11.201 -6.483 1.00 70.31 83 GLU A C 1
ATOM 672 O O . GLU A 1 83 ? 11.471 -10.181 -5.789 1.00 70.31 83 GLU A O 1
ATOM 677 N N . ASP A 1 84 ? 10.265 -11.903 -6.556 1.00 73.50 84 ASP A N 1
ATOM 678 C CA . ASP A 1 84 ? 9.000 -11.469 -5.970 1.00 73.50 84 ASP A CA 1
ATOM 679 C C . ASP A 1 84 ? 9.012 -11.483 -4.437 1.00 73.50 84 ASP A C 1
ATOM 681 O O . ASP A 1 84 ? 8.308 -10.710 -3.776 1.00 73.50 84 ASP A O 1
ATOM 685 N N . LEU A 1 85 ? 9.862 -12.322 -3.837 1.00 80.06 85 LEU A N 1
ATOM 686 C CA . LEU A 1 85 ? 10.027 -12.365 -2.387 1.00 80.06 85 LEU A CA 1
ATOM 687 C C . LEU A 1 85 ? 10.632 -11.059 -1.852 1.00 80.06 85 LEU A C 1
ATOM 689 O O . LEU A 1 85 ? 10.237 -10.590 -0.780 1.00 80.06 85 LEU A O 1
ATOM 693 N N . LEU A 1 86 ? 11.571 -10.462 -2.595 1.00 84.25 86 LEU A N 1
ATOM 694 C CA . LEU A 1 86 ? 12.184 -9.183 -2.231 1.00 84.25 86 LEU A CA 1
ATOM 695 C C . LEU A 1 86 ? 11.157 -8.052 -2.291 1.00 84.25 86 LEU A C 1
ATOM 697 O O . LEU A 1 86 ? 11.113 -7.231 -1.375 1.00 84.25 86 LEU A O 1
ATOM 701 N N . VAL A 1 87 ? 10.282 -8.062 -3.298 1.00 84.25 87 VAL A N 1
ATOM 702 C CA . VAL A 1 87 ? 9.172 -7.108 -3.437 1.00 84.25 87 VAL A CA 1
ATOM 703 C C . VAL A 1 87 ? 8.192 -7.221 -2.270 1.00 84.25 87 VAL A C 1
ATOM 705 O O . VAL A 1 87 ? 7.830 -6.222 -1.643 1.00 84.25 87 VAL A O 1
ATOM 708 N N . VAL A 1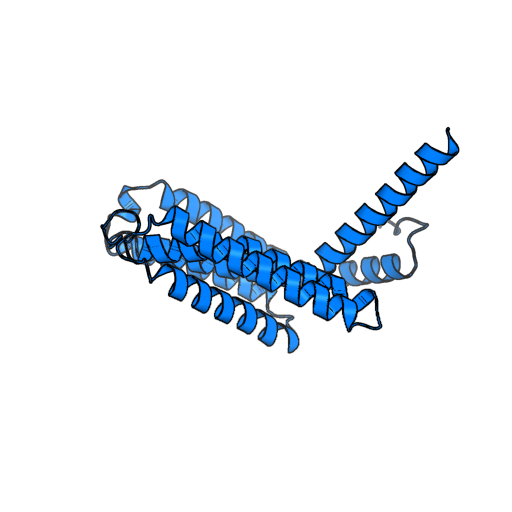 88 ? 7.778 -8.441 -1.920 1.00 87.56 88 VAL A N 1
ATOM 709 C CA . VAL A 1 88 ? 6.881 -8.662 -0.777 1.00 87.56 88 VAL A CA 1
ATOM 710 C C . VAL A 1 88 ? 7.523 -8.170 0.522 1.00 87.56 88 VAL A C 1
ATOM 712 O O . VAL A 1 88 ? 6.855 -7.523 1.336 1.00 87.56 88 VAL A O 1
ATOM 715 N N . LEU A 1 89 ? 8.818 -8.434 0.712 1.00 89.00 89 LEU A N 1
ATOM 716 C CA . LEU A 1 89 ? 9.565 -7.968 1.876 1.00 89.00 89 LEU A CA 1
ATOM 717 C C . LEU A 1 89 ? 9.677 -6.438 1.913 1.00 89.00 89 LEU A C 1
ATOM 719 O O . LEU A 1 89 ? 9.476 -5.849 2.978 1.00 89.00 89 LEU A O 1
ATOM 723 N N . GLU A 1 90 ? 9.942 -5.795 0.774 1.00 90.56 90 GLU A N 1
ATOM 724 C CA . GLU A 1 90 ? 9.957 -4.336 0.638 1.00 90.56 90 GLU A CA 1
ATOM 725 C C . GLU A 1 90 ? 8.625 -3.749 1.115 1.00 90.56 90 GLU A C 1
ATOM 727 O O . GLU A 1 90 ? 8.608 -2.931 2.038 1.00 90.56 90 GLU A O 1
ATOM 732 N N . ILE A 1 91 ? 7.503 -4.226 0.571 1.00 92.19 91 ILE A N 1
ATOM 733 C CA . ILE A 1 91 ? 6.168 -3.705 0.888 1.00 92.19 91 ILE A CA 1
ATOM 734 C C . ILE A 1 91 ? 5.840 -3.897 2.369 1.00 92.19 91 ILE A C 1
ATOM 736 O O . ILE A 1 91 ? 5.393 -2.957 3.029 1.00 92.19 91 ILE A O 1
ATOM 740 N N . ILE A 1 92 ? 6.077 -5.092 2.921 1.00 93.12 92 ILE A N 1
ATOM 741 C CA . ILE A 1 92 ? 5.811 -5.368 4.339 1.00 93.12 92 ILE A CA 1
ATOM 742 C C . ILE A 1 92 ? 6.680 -4.472 5.224 1.00 93.12 92 ILE A C 1
ATOM 744 O O . ILE A 1 92 ? 6.173 -3.887 6.184 1.00 93.12 92 ILE A O 1
ATOM 748 N N . SER A 1 93 ? 7.968 -4.328 4.903 1.00 93.12 93 SER A N 1
ATOM 749 C CA . SER A 1 93 ? 8.881 -3.479 5.671 1.00 93.12 93 SER A CA 1
ATOM 750 C C . SER A 1 93 ? 8.429 -2.014 5.662 1.00 93.12 93 SER A C 1
ATOM 752 O O . SER A 1 93 ? 8.350 -1.386 6.721 1.00 93.12 93 SER A O 1
ATOM 754 N N . LEU A 1 94 ? 8.019 -1.502 4.501 1.00 93.25 94 LEU A N 1
ATOM 755 C CA . LEU A 1 94 ? 7.511 -0.147 4.320 1.00 93.25 94 LEU A CA 1
ATOM 756 C C . LEU A 1 94 ? 6.212 0.074 5.098 1.00 93.25 94 LEU A C 1
ATOM 758 O O . LEU A 1 94 ? 6.071 1.072 5.811 1.00 93.25 94 LEU A O 1
ATOM 762 N N . MET A 1 95 ? 5.283 -0.883 5.030 1.00 94.88 95 MET A N 1
ATOM 763 C CA . MET A 1 95 ? 4.045 -0.837 5.804 1.00 94.88 95 MET A CA 1
ATOM 764 C C . MET A 1 95 ? 4.317 -0.804 7.304 1.00 94.88 95 MET A C 1
ATOM 766 O O . MET A 1 95 ? 3.746 0.031 8.003 1.00 94.88 95 MET A O 1
ATOM 770 N N . VAL A 1 96 ? 5.213 -1.656 7.806 1.00 94.75 96 VAL A N 1
ATOM 771 C CA . VAL A 1 96 ? 5.587 -1.678 9.226 1.00 94.75 96 VAL A CA 1
ATOM 772 C C . VAL A 1 96 ? 6.186 -0.340 9.652 1.00 94.75 96 VAL A C 1
ATOM 774 O O . VAL A 1 96 ? 5.748 0.222 10.655 1.00 94.75 96 VAL A O 1
ATOM 777 N N . VAL A 1 97 ? 7.134 0.210 8.888 1.00 94.69 97 VAL A N 1
ATOM 778 C CA . VAL A 1 97 ? 7.774 1.495 9.209 1.00 94.69 97 VAL A CA 1
ATOM 779 C C . VAL A 1 97 ? 6.745 2.626 9.267 1.00 94.69 97 VAL A C 1
ATOM 781 O O . VAL A 1 97 ? 6.707 3.369 10.249 1.00 94.69 97 VAL A O 1
ATOM 784 N N . PHE A 1 98 ? 5.865 2.747 8.271 1.00 95.38 98 PHE A N 1
ATOM 785 C CA . PHE A 1 98 ? 4.869 3.822 8.251 1.00 95.38 98 PHE A CA 1
ATOM 786 C C . PHE A 1 98 ? 3.760 3.644 9.290 1.00 95.38 98 PHE A C 1
ATOM 788 O O . PHE A 1 98 ? 3.307 4.635 9.863 1.00 95.38 98 PHE A O 1
ATOM 795 N N . LEU A 1 99 ? 3.362 2.410 9.606 1.00 94.50 99 LEU A N 1
ATOM 796 C CA . LEU A 1 99 ? 2.420 2.143 10.696 1.00 94.50 99 LEU A CA 1
ATOM 797 C C . LEU A 1 99 ? 3.036 2.451 12.066 1.00 94.50 99 LEU A C 1
ATOM 799 O O . LEU A 1 99 ? 2.352 3.017 12.920 1.00 94.50 99 LEU A O 1
ATOM 803 N N . LEU A 1 100 ? 4.321 2.139 12.270 1.00 94.25 100 LEU A N 1
ATOM 804 C CA . LEU A 1 100 ? 5.057 2.503 13.484 1.00 94.25 100 LEU A CA 1
ATOM 805 C C . LEU A 1 100 ? 5.161 4.022 13.631 1.00 94.25 100 LEU A C 1
ATOM 807 O O . LEU A 1 100 ? 4.843 4.547 14.698 1.00 94.25 100 LEU A O 1
ATOM 811 N N . LEU A 1 101 ? 5.512 4.741 12.563 1.00 93.88 101 LEU A N 1
ATOM 812 C CA . LEU A 1 101 ? 5.501 6.207 12.565 1.00 93.88 101 LEU A CA 1
ATOM 813 C C . LEU A 1 101 ? 4.094 6.757 12.835 1.00 93.88 101 LEU A C 1
ATOM 815 O O . LEU A 1 101 ? 3.934 7.667 13.639 1.00 93.88 101 LEU A O 1
ATOM 819 N N . GLY A 1 102 ? 3.056 6.161 12.247 1.00 91.06 102 GLY A N 1
ATOM 820 C CA . GLY A 1 102 ? 1.662 6.522 12.515 1.00 91.06 102 GLY A CA 1
ATOM 821 C C . GLY A 1 102 ? 1.197 6.225 13.948 1.00 91.06 102 GLY A C 1
ATOM 822 O O . GLY A 1 102 ? 0.257 6.857 14.425 1.00 91.06 102 GLY A O 1
ATOM 823 N N . SER A 1 103 ? 1.843 5.296 14.658 1.00 91.50 103 SER A N 1
ATOM 824 C CA . SER A 1 103 ? 1.516 4.967 16.055 1.00 91.50 103 SER A CA 1
ATOM 825 C C . SER A 1 103 ? 2.029 5.998 17.065 1.00 91.50 103 SER A C 1
ATOM 827 O O . SER A 1 103 ? 1.601 5.998 18.220 1.00 91.50 103 SER A O 1
ATOM 829 N N . TRP A 1 104 ? 2.920 6.895 16.637 1.00 92.38 104 TRP A N 1
ATOM 830 C CA . TRP A 1 104 ? 3.513 7.919 17.482 1.00 92.38 104 TRP A CA 1
ATOM 831 C C . TRP A 1 104 ? 3.006 9.307 17.080 1.00 92.38 104 TRP A C 1
ATOM 833 O O . TRP A 1 104 ? 3.192 9.750 15.952 1.00 92.38 104 TRP A O 1
ATOM 843 N N . LEU A 1 105 ? 2.368 10.015 18.016 1.00 90.19 105 LEU A N 1
ATOM 844 C CA . LEU A 1 105 ? 1.946 11.404 17.826 1.00 90.19 105 LEU A CA 1
ATOM 845 C C . LEU A 1 105 ? 2.557 12.286 18.926 1.00 90.19 105 LEU A C 1
ATOM 847 O O . LEU A 1 105 ? 2.275 12.063 20.108 1.00 90.19 105 LEU A O 1
ATOM 851 N N . PRO A 1 106 ? 3.373 13.299 18.579 1.00 89.69 106 PRO A N 1
ATOM 852 C CA . PRO A 1 106 ? 3.897 14.244 19.557 1.00 89.69 106 PRO A CA 1
ATOM 853 C C . PRO A 1 106 ? 2.770 15.014 20.254 1.00 89.69 106 PRO A C 1
ATOM 855 O O . PRO A 1 106 ? 1.840 15.493 19.608 1.00 89.69 106 PRO A O 1
ATOM 858 N N . SER A 1 107 ? 2.895 15.223 21.566 1.00 84.12 107 SER A N 1
ATOM 859 C CA . SER A 1 107 ? 1.843 15.789 22.434 1.00 84.12 107 SER A CA 1
ATOM 860 C C . SER A 1 107 ? 1.347 17.196 22.069 1.00 84.12 107 SER A C 1
ATOM 862 O O . SER A 1 107 ? 0.337 17.644 22.605 1.00 84.12 107 SER A O 1
ATOM 864 N N . ARG A 1 108 ? 2.048 17.911 21.182 1.00 83.88 108 ARG A N 1
ATOM 865 C CA . ARG A 1 108 ? 1.706 19.275 20.742 1.00 83.88 108 ARG A CA 1
ATOM 866 C C . ARG A 1 108 ? 1.434 19.398 19.243 1.00 83.88 108 ARG A C 1
ATOM 868 O O . ARG A 1 108 ? 1.222 20.509 18.768 1.00 83.88 108 ARG A O 1
ATOM 875 N N . PHE A 1 109 ? 1.463 18.296 18.497 1.00 86.50 109 PHE A N 1
ATOM 876 C CA . PHE A 1 109 ? 1.225 18.310 17.055 1.00 86.50 109 PHE A CA 1
ATOM 877 C C . PHE A 1 109 ? -0.194 17.854 16.730 1.00 86.50 109 PHE A C 1
ATOM 879 O O . PHE A 1 109 ? -0.705 16.905 17.321 1.00 86.50 109 PHE A O 1
ATOM 886 N N . SER A 1 110 ? -0.828 18.509 15.754 1.00 91.62 110 SER A N 1
ATOM 887 C CA . SER A 1 110 ? -2.052 17.970 15.167 1.00 91.62 110 SER A CA 1
ATOM 888 C C . SER A 1 110 ? -1.706 16.775 14.278 1.00 91.62 110 SER A C 1
ATOM 890 O O . SER A 1 110 ? -0.666 16.755 13.614 1.00 91.62 110 SER A O 1
ATOM 892 N N . ALA A 1 111 ? -2.586 15.775 14.261 1.00 90.19 111 ALA A N 1
ATOM 893 C CA . ALA A 1 111 ? -2.345 14.509 13.571 1.00 90.19 111 ALA A CA 1
ATOM 894 C C . ALA A 1 111 ? -2.031 14.707 12.074 1.00 90.19 111 ALA A C 1
ATOM 896 O O . ALA A 1 111 ? -1.072 14.135 11.557 1.00 90.19 111 ALA A O 1
ATOM 897 N N . LEU A 1 112 ? -2.774 15.607 11.414 1.00 91.94 112 LEU A N 1
ATOM 898 C CA . LEU A 1 112 ? -2.591 15.951 10.001 1.00 91.94 112 LEU A CA 1
ATOM 899 C C . LEU A 1 112 ? -1.288 16.716 9.727 1.00 91.94 112 LEU A C 1
ATOM 901 O O . LEU A 1 112 ? -0.637 16.443 8.722 1.00 91.94 112 LEU A O 1
ATOM 905 N N . LEU A 1 113 ? -0.875 17.639 10.609 1.00 93.94 113 LEU A N 1
ATOM 906 C CA . LEU A 1 113 ? 0.408 18.340 10.448 1.00 93.94 113 LEU A CA 1
ATOM 907 C C . LEU A 1 113 ? 1.584 17.383 10.622 1.00 93.94 113 LEU A C 1
ATOM 909 O O . LEU A 1 113 ? 2.561 17.484 9.886 1.00 93.94 113 LEU A O 1
ATOM 913 N N . TYR A 1 114 ? 1.483 16.445 11.567 1.00 94.62 114 TYR A N 1
ATOM 914 C CA . TYR A 1 114 ? 2.501 15.418 11.751 1.00 94.62 114 TYR A CA 1
ATOM 915 C C . TYR A 1 114 ? 2.634 14.526 10.507 1.00 94.62 114 TYR A C 1
ATOM 917 O O . TYR A 1 114 ? 3.748 14.341 10.021 1.00 94.62 114 TYR A O 1
ATOM 925 N N . ILE A 1 115 ? 1.515 14.056 9.938 1.00 95.19 115 ILE A N 1
ATOM 926 C CA . ILE A 1 115 ? 1.525 13.287 8.681 1.00 95.19 115 ILE A CA 1
ATOM 927 C C . ILE A 1 115 ? 2.162 14.103 7.554 1.00 95.19 115 ILE A C 1
ATOM 929 O O . ILE A 1 115 ? 3.059 13.606 6.882 1.00 95.19 115 ILE A O 1
ATOM 933 N N . GLY A 1 116 ? 1.737 15.356 7.362 1.00 95.81 116 GLY A N 1
ATOM 934 C CA . GLY A 1 116 ? 2.275 16.212 6.304 1.00 95.81 116 GLY A CA 1
ATOM 935 C C . GLY A 1 116 ? 3.779 16.462 6.446 1.00 95.81 116 GLY A C 1
ATOM 936 O O . GLY A 1 116 ? 4.503 16.446 5.454 1.00 95.81 116 GLY A O 1
ATOM 937 N N . PHE A 1 117 ? 4.263 16.640 7.678 1.00 95.81 117 PHE A N 1
ATOM 938 C CA . PHE A 1 117 ? 5.683 16.843 7.955 1.00 95.81 117 PHE A CA 1
ATOM 939 C C . PHE A 1 117 ? 6.518 15.592 7.665 1.00 95.81 117 PHE A C 1
ATOM 941 O O . PHE A 1 117 ? 7.534 15.680 6.977 1.00 95.81 117 PHE A O 1
ATOM 948 N N . VAL A 1 118 ? 6.088 14.422 8.147 1.00 95.81 118 VAL A N 1
ATOM 949 C CA . VAL A 1 118 ? 6.797 13.162 7.880 1.00 95.81 118 VAL A CA 1
ATOM 950 C C . VAL A 1 118 ? 6.753 12.818 6.395 1.00 95.81 118 VAL A C 1
ATOM 952 O O . VAL A 1 118 ? 7.783 12.464 5.830 1.00 95.81 118 VAL A O 1
ATOM 955 N N . TRP A 1 119 ? 5.607 13.001 5.739 1.00 97.00 119 TRP A N 1
ATOM 956 C CA . TRP A 1 119 ? 5.480 12.823 4.295 1.00 97.00 119 TRP A CA 1
ATOM 957 C C . TRP A 1 119 ? 6.467 13.693 3.515 1.00 97.00 119 TRP A C 1
ATOM 959 O O . TRP A 1 119 ? 7.144 13.191 2.621 1.00 97.00 119 TRP A O 1
ATOM 969 N N . LEU A 1 120 ? 6.605 14.972 3.881 1.00 97.19 120 LEU A N 1
ATOM 970 C CA . LEU A 1 120 ? 7.571 15.866 3.244 1.00 97.19 120 LEU A CA 1
ATOM 971 C C . LEU A 1 120 ? 9.009 15.357 3.418 1.00 97.19 120 LEU A C 1
ATOM 973 O O . LEU A 1 120 ? 9.779 15.377 2.461 1.00 97.19 120 LEU A O 1
ATOM 977 N N . ILE A 1 121 ? 9.364 14.864 4.611 1.00 96.50 121 ILE A N 1
ATOM 978 C CA . ILE A 1 121 ? 10.681 14.257 4.860 1.00 96.50 121 ILE A CA 1
ATOM 979 C C . ILE A 1 121 ? 10.888 13.038 3.957 1.00 96.50 121 ILE A C 1
ATOM 981 O O . ILE A 1 121 ? 11.918 12.952 3.291 1.00 96.50 121 ILE A O 1
ATOM 985 N N . VAL A 1 122 ? 9.917 12.123 3.894 1.00 95.75 122 VAL A N 1
ATOM 986 C CA . VAL A 1 122 ? 9.998 10.934 3.032 1.00 95.75 122 VAL A CA 1
ATOM 987 C C . VAL A 1 122 ? 10.132 11.336 1.565 1.00 95.75 122 VAL A C 1
ATOM 989 O O . VAL A 1 122 ? 10.974 10.778 0.867 1.00 95.75 122 VAL A O 1
ATOM 992 N N . ALA A 1 123 ? 9.382 12.337 1.102 1.00 95.88 123 ALA A N 1
ATOM 993 C CA . ALA A 1 123 ? 9.467 12.828 -0.269 1.00 95.88 123 ALA A CA 1
ATOM 994 C C . ALA A 1 123 ? 10.855 13.394 -0.594 1.00 95.88 123 ALA A C 1
ATOM 996 O O . ALA A 1 123 ? 11.451 13.012 -1.599 1.00 95.88 123 ALA A O 1
ATOM 997 N N . VAL A 1 124 ? 11.410 14.242 0.276 1.00 97.56 124 VAL A N 1
ATOM 998 C CA . VAL A 1 124 ? 12.756 14.809 0.095 1.00 97.56 124 VAL A CA 1
ATOM 999 C C . VAL A 1 124 ? 13.828 13.719 0.105 1.00 97.56 124 VAL A C 1
ATOM 1001 O O . VAL A 1 124 ? 14.712 13.733 -0.753 1.00 97.56 124 VAL A O 1
ATOM 1004 N N . LEU A 1 125 ? 13.755 12.762 1.036 1.00 95.81 125 LEU A N 1
ATOM 1005 C CA . LEU A 1 125 ? 14.698 11.642 1.095 1.00 95.81 125 LEU A CA 1
ATOM 1006 C C . LEU A 1 125 ? 14.612 10.775 -0.162 1.00 95.81 125 LEU A C 1
ATOM 1008 O O . LEU A 1 125 ? 15.639 10.473 -0.759 1.00 95.81 125 LEU A O 1
ATOM 1012 N N . THR A 1 126 ? 13.398 10.443 -0.601 1.00 94.88 126 THR A N 1
ATOM 1013 C CA . THR A 1 126 ? 13.168 9.625 -1.800 1.00 94.88 126 THR A CA 1
ATOM 1014 C C . THR A 1 126 ? 13.722 10.316 -3.043 1.00 94.88 126 THR A C 1
ATOM 1016 O O . THR A 1 126 ? 14.489 9.715 -3.787 1.00 94.88 126 THR A O 1
ATOM 1019 N N . ILE A 1 127 ? 13.420 11.604 -3.238 1.00 95.12 127 ILE A N 1
ATOM 1020 C CA . ILE A 1 127 ? 13.962 12.392 -4.356 1.00 95.12 127 ILE A CA 1
ATOM 1021 C C . ILE A 1 127 ? 15.492 12.457 -4.288 1.00 95.12 127 ILE A C 1
ATOM 1023 O O . ILE A 1 127 ? 16.154 12.304 -5.309 1.00 95.12 127 ILE A O 1
ATOM 1027 N N . SER A 1 128 ? 16.068 12.651 -3.099 1.00 95.19 128 SER A N 1
ATOM 1028 C CA . SER A 1 128 ? 17.527 12.702 -2.935 1.00 95.19 128 SER A CA 1
ATOM 1029 C C . SER A 1 128 ? 18.186 11.372 -3.306 1.00 95.19 128 SER A C 1
ATOM 1031 O O . SER A 1 128 ? 19.189 11.371 -4.012 1.00 95.19 128 SER A O 1
ATOM 1033 N N . ILE A 1 129 ? 17.605 10.243 -2.884 1.00 93.44 129 ILE A N 1
ATOM 1034 C CA . ILE A 1 129 ? 18.077 8.902 -3.255 1.00 93.44 129 ILE A CA 1
ATOM 1035 C C . ILE A 1 129 ? 17.987 8.712 -4.770 1.00 93.44 129 ILE A C 1
ATOM 1037 O O . ILE A 1 129 ? 18.966 8.296 -5.378 1.00 93.44 129 ILE A O 1
ATOM 1041 N N . LEU A 1 130 ? 16.866 9.081 -5.397 1.00 93.12 130 LEU A N 1
ATOM 1042 C CA . LEU A 1 130 ? 16.703 8.978 -6.851 1.00 93.12 130 LEU A CA 1
ATOM 1043 C C . LEU A 1 130 ? 17.719 9.832 -7.620 1.00 93.12 130 LEU A C 1
ATOM 1045 O O . LEU A 1 130 ? 18.238 9.384 -8.637 1.00 93.12 130 LEU A O 1
ATOM 1049 N N . LEU A 1 131 ? 18.046 11.032 -7.132 1.00 92.56 131 LEU A N 1
ATOM 1050 C CA . LEU A 1 131 ? 19.086 11.877 -7.728 1.00 92.56 131 LEU A CA 1
ATOM 1051 C C . LEU A 1 131 ? 20.481 11.253 -7.605 1.00 92.56 131 LEU A C 1
ATOM 1053 O O . LEU A 1 131 ? 21.269 11.351 -8.541 1.00 92.56 131 LEU A O 1
ATOM 1057 N N . ILE A 1 132 ? 20.784 10.609 -6.474 1.00 92.19 132 ILE A N 1
ATOM 1058 C CA . ILE A 1 132 ? 22.049 9.886 -6.282 1.00 92.19 132 ILE A CA 1
ATOM 1059 C C . ILE A 1 132 ? 22.112 8.683 -7.225 1.00 92.19 132 ILE A C 1
ATOM 1061 O O . ILE A 1 132 ? 23.112 8.513 -7.913 1.00 92.19 132 ILE A O 1
ATOM 1065 N N . VAL A 1 133 ? 21.040 7.888 -7.302 1.00 90.75 133 VAL A N 1
ATOM 1066 C CA . VAL A 1 133 ? 20.944 6.746 -8.225 1.00 90.75 133 VAL A CA 1
ATOM 1067 C C . VAL A 1 133 ? 21.130 7.212 -9.664 1.00 90.75 133 VAL A C 1
ATOM 1069 O O . VAL A 1 133 ? 21.920 6.624 -10.390 1.00 90.75 133 VAL A O 1
ATOM 1072 N N . TRP A 1 134 ? 20.485 8.310 -10.059 1.00 89.88 134 TRP A N 1
ATOM 1073 C CA . TRP A 1 134 ? 20.661 8.892 -11.386 1.00 89.88 134 TRP A CA 1
ATOM 1074 C C . TRP A 1 134 ? 22.100 9.355 -11.652 1.00 89.88 134 TRP A C 1
ATOM 1076 O O . TRP A 1 134 ? 22.621 9.122 -12.734 1.00 89.88 134 TRP A O 1
ATOM 1086 N N . ALA A 1 135 ? 22.762 9.977 -10.674 1.00 90.50 135 ALA A N 1
ATOM 1087 C CA . ALA A 1 135 ? 24.143 10.434 -10.824 1.00 90.50 135 ALA A CA 1
ATOM 1088 C C . ALA A 1 135 ? 25.168 9.285 -10.859 1.00 90.50 135 ALA A C 1
ATOM 1090 O O . ALA A 1 135 ? 26.250 9.452 -11.420 1.00 90.50 135 ALA A O 1
ATOM 1091 N N . CYS A 1 136 ? 24.854 8.149 -10.231 1.00 89.50 136 CYS A N 1
ATOM 1092 C CA . CYS A 1 136 ? 25.728 6.977 -10.156 1.00 89.50 136 CYS A CA 1
ATOM 1093 C C . CYS A 1 136 ? 25.431 5.913 -11.219 1.00 89.50 136 CYS A C 1
ATOM 1095 O O . CYS A 1 136 ? 26.245 5.010 -11.395 1.00 89.50 136 CYS A O 1
ATOM 1097 N N . SER A 1 137 ? 24.280 5.978 -11.885 1.00 86.56 137 SER A N 1
ATOM 1098 C CA . SER A 1 137 ? 23.885 5.000 -12.893 1.00 86.56 137 SER A CA 1
ATOM 1099 C C . SER A 1 137 ? 24.538 5.317 -14.238 1.00 86.56 137 SER A C 1
ATOM 1101 O O . SER A 1 137 ? 24.471 6.443 -14.730 1.00 86.56 137 SER A O 1
ATOM 1103 N N . GLU A 1 138 ? 25.185 4.311 -14.826 1.00 81.25 138 GLU A N 1
ATOM 1104 C CA . GLU A 1 138 ? 25.778 4.397 -16.165 1.00 81.25 138 GLU A CA 1
ATOM 1105 C C . GLU A 1 138 ? 24.758 4.074 -17.277 1.00 81.25 138 GLU A C 1
ATOM 1107 O O . GLU A 1 138 ? 24.983 4.451 -18.428 1.00 81.25 138 GLU A O 1
ATOM 1112 N N . ASP A 1 139 ? 23.632 3.426 -16.946 1.00 79.25 139 ASP A N 1
ATOM 1113 C CA . ASP A 1 139 ? 22.587 3.011 -17.891 1.00 79.25 139 ASP A CA 1
ATOM 1114 C C . ASP A 1 139 ? 21.252 3.721 -17.602 1.00 79.25 139 ASP A C 1
ATOM 1116 O O . ASP A 1 139 ? 20.651 3.582 -16.536 1.00 79.25 139 ASP A O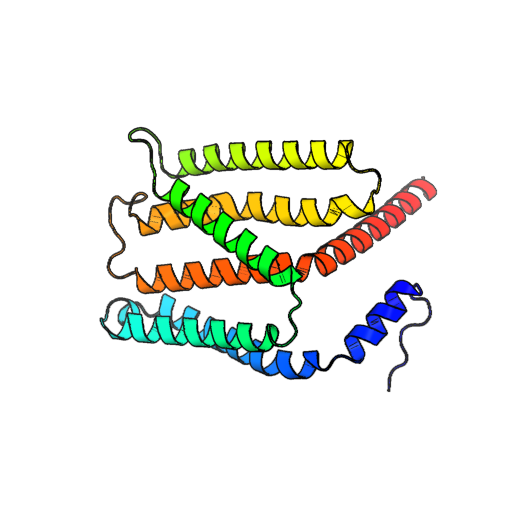 1
ATOM 1120 N N . GLU A 1 140 ? 20.735 4.466 -18.585 1.00 72.19 140 GLU A N 1
ATOM 1121 C CA . GLU A 1 140 ? 19.445 5.162 -18.469 1.00 72.19 140 GLU A CA 1
ATOM 1122 C C . GLU A 1 140 ? 18.260 4.205 -18.229 1.00 72.19 140 GLU A C 1
ATOM 1124 O O . GLU A 1 140 ? 17.202 4.649 -17.770 1.00 72.19 140 GLU A O 1
ATOM 1129 N N . ASN A 1 141 ? 18.413 2.907 -18.515 1.00 75.81 141 ASN A N 1
ATOM 1130 C CA . ASN A 1 141 ? 17.356 1.911 -18.333 1.00 75.81 141 ASN A CA 1
ATOM 1131 C C . ASN A 1 141 ? 17.177 1.439 -16.883 1.00 75.81 141 ASN A C 1
ATOM 1133 O O . ASN A 1 141 ? 16.133 0.861 -16.578 1.00 75.81 141 ASN A O 1
ATOM 1137 N N . ASP A 1 142 ? 18.124 1.728 -15.988 1.00 79.81 142 ASP A N 1
ATOM 1138 C CA . ASP A 1 142 ? 18.051 1.282 -14.592 1.00 79.81 142 ASP A CA 1
ATOM 1139 C C . ASP A 1 142 ? 17.201 2.212 -13.719 1.00 79.81 142 ASP A C 1
ATOM 1141 O O . ASP A 1 142 ? 16.666 1.794 -12.698 1.00 79.81 142 ASP A O 1
ATOM 1145 N N . LEU A 1 143 ? 17.046 3.482 -14.105 1.00 85.12 143 LEU A N 1
ATOM 1146 C CA . LEU A 1 143 ? 16.337 4.494 -13.315 1.00 85.12 143 LEU A CA 1
ATOM 1147 C C . LEU A 1 143 ? 14.803 4.297 -13.216 1.00 85.12 143 LEU A C 1
ATOM 1149 O O . LEU A 1 143 ? 14.254 4.527 -12.133 1.00 85.12 143 LEU A O 1
ATOM 1153 N N . PRO A 1 144 ? 14.071 3.926 -14.290 1.00 86.75 144 PRO A N 1
ATOM 1154 C CA . PRO A 1 144 ? 12.607 3.892 -14.273 1.00 86.75 144 PRO A CA 1
ATOM 1155 C C . PRO A 1 144 ? 11.980 2.998 -13.187 1.00 86.75 144 PRO A C 1
ATOM 1157 O O . PRO A 1 144 ? 11.042 3.477 -12.544 1.00 86.75 144 PRO A O 1
ATOM 1160 N N . PRO A 1 145 ? 12.478 1.775 -12.904 1.00 87.56 145 PRO A N 1
ATOM 1161 C CA . PRO A 1 145 ? 11.985 0.965 -11.787 1.00 87.56 145 PRO A CA 1
ATOM 1162 C C . PRO A 1 145 ? 12.077 1.688 -10.439 1.00 87.56 145 PRO A C 1
ATOM 1164 O O . PRO A 1 145 ? 11.079 1.797 -9.727 1.00 87.56 145 PRO A O 1
ATOM 1167 N N . TYR A 1 146 ? 13.224 2.299 -10.118 1.00 89.75 146 TYR A N 1
ATOM 1168 C CA . TYR A 1 146 ? 13.382 3.039 -8.860 1.00 89.75 146 TYR A CA 1
ATOM 1169 C C . TYR A 1 146 ? 12.419 4.220 -8.752 1.00 89.75 146 TYR A C 1
ATOM 1171 O O . TYR A 1 146 ? 11.916 4.509 -7.667 1.00 89.75 146 TYR A O 1
ATOM 1179 N N . VAL A 1 147 ? 12.123 4.899 -9.864 1.00 91.38 147 VAL A N 1
ATOM 1180 C CA . VAL A 1 147 ? 11.144 5.995 -9.876 1.00 91.38 147 VAL A CA 1
ATOM 1181 C C . VAL A 1 147 ? 9.744 5.481 -9.547 1.00 91.38 147 VAL A C 1
ATOM 1183 O O . VAL A 1 147 ? 9.051 6.108 -8.746 1.00 91.38 147 VAL A O 1
ATOM 1186 N N . VAL A 1 148 ? 9.331 4.339 -10.107 1.00 91.44 148 VAL A N 1
ATOM 1187 C CA . VAL A 1 148 ? 8.022 3.730 -9.810 1.00 91.44 148 VAL A CA 1
ATOM 1188 C C . VAL A 1 148 ? 7.914 3.389 -8.321 1.00 91.44 148 VAL A C 1
ATOM 1190 O O . VAL A 1 148 ? 6.944 3.804 -7.679 1.00 91.44 148 VAL A O 1
ATOM 1193 N N . HIS A 1 149 ? 8.932 2.740 -7.748 1.00 91.62 149 HIS A N 1
ATOM 1194 C CA . HIS A 1 149 ? 8.983 2.428 -6.313 1.00 91.62 149 HIS A CA 1
ATOM 1195 C C . HIS A 1 149 ? 9.004 3.700 -5.451 1.00 91.62 149 HIS A C 1
ATOM 1197 O O . HIS A 1 149 ? 8.255 3.816 -4.482 1.00 91.62 149 HIS A O 1
ATOM 1203 N N . GLY A 1 150 ? 9.781 4.715 -5.834 1.00 92.44 150 GLY A N 1
ATOM 1204 C CA . GLY A 1 150 ? 9.820 5.996 -5.129 1.00 92.44 150 GLY A CA 1
ATOM 1205 C C . GLY A 1 150 ? 8.460 6.703 -5.100 1.00 92.44 150 GLY A C 1
ATOM 1206 O O . GLY A 1 150 ? 8.062 7.252 -4.070 1.00 92.44 150 GLY A O 1
ATOM 1207 N N . VAL A 1 151 ? 7.696 6.645 -6.196 1.00 94.06 151 VAL A N 1
ATOM 1208 C CA . VAL A 1 151 ? 6.318 7.162 -6.236 1.00 94.06 151 VAL A CA 1
ATOM 1209 C C . VAL A 1 151 ? 5.421 6.396 -5.264 1.00 94.06 151 VAL A C 1
ATOM 1211 O O . VAL A 1 151 ? 4.679 7.029 -4.509 1.00 94.06 151 VAL A O 1
ATOM 1214 N N . LEU A 1 152 ? 5.526 5.062 -5.215 1.00 93.31 152 LEU A N 1
ATOM 1215 C CA . LEU A 1 152 ? 4.786 4.250 -4.245 1.00 93.31 152 LEU A CA 1
ATOM 1216 C C . LEU A 1 152 ? 5.075 4.705 -2.810 1.00 93.31 152 LEU A C 1
ATOM 1218 O O . LEU A 1 152 ? 4.140 4.917 -2.039 1.00 93.31 152 LEU A O 1
ATOM 1222 N N . TRP A 1 153 ? 6.347 4.914 -2.461 1.00 93.81 153 TRP A N 1
ATOM 1223 C CA . TRP A 1 153 ? 6.751 5.332 -1.116 1.00 93.81 153 TRP A CA 1
ATOM 1224 C C . TRP A 1 153 ? 6.131 6.679 -0.727 1.00 93.81 153 TRP A C 1
ATOM 1226 O O . TRP A 1 153 ? 5.566 6.820 0.361 1.00 93.81 153 TRP A O 1
ATOM 1236 N N . ILE A 1 154 ? 6.180 7.658 -1.636 1.00 95.38 154 ILE A N 1
ATOM 1237 C CA . ILE A 1 154 ? 5.623 9.000 -1.423 1.00 95.38 154 ILE A CA 1
ATOM 1238 C C . ILE A 1 154 ? 4.099 8.947 -1.270 1.00 95.38 154 ILE A C 1
ATOM 1240 O O . ILE A 1 154 ? 3.547 9.632 -0.406 1.00 95.38 154 ILE A O 1
ATOM 1244 N N . CYS A 1 155 ? 3.411 8.147 -2.085 1.00 94.38 155 CYS A N 1
ATOM 1245 C CA . CYS A 1 155 ? 1.954 8.040 -2.063 1.00 94.38 155 CYS A CA 1
ATOM 1246 C C . CYS A 1 155 ? 1.431 7.238 -0.863 1.00 94.38 155 CYS A C 1
ATOM 1248 O O . CYS A 1 155 ? 0.414 7.610 -0.274 1.00 94.38 155 CYS A O 1
ATOM 1250 N N . MET A 1 156 ? 2.119 6.162 -0.474 1.00 93.44 156 MET A N 1
ATOM 1251 C CA . MET A 1 156 ? 1.673 5.270 0.600 1.00 93.44 156 MET A CA 1
ATOM 1252 C C . MET A 1 156 ? 1.999 5.798 1.995 1.00 93.44 156 MET A C 1
ATOM 1254 O O . MET A 1 156 ? 1.256 5.512 2.935 1.00 93.44 156 MET A O 1
ATOM 1258 N N . CYS A 1 157 ? 3.049 6.612 2.140 1.00 95.12 157 CYS A N 1
ATOM 1259 C CA . CYS A 1 157 ? 3.428 7.228 3.412 1.00 95.12 157 CYS A CA 1
ATOM 1260 C C . CYS A 1 157 ? 2.248 7.899 4.155 1.00 95.12 157 CYS A C 1
ATOM 1262 O O . CYS A 1 157 ? 1.936 7.471 5.271 1.00 95.12 157 CYS A O 1
ATOM 1264 N N . PRO A 1 158 ? 1.528 8.884 3.579 1.00 94.94 158 PRO A N 1
ATOM 1265 C CA . PRO A 1 158 ? 0.458 9.568 4.297 1.00 94.94 158 PRO A CA 1
ATOM 1266 C C . PRO A 1 158 ? -0.736 8.647 4.559 1.00 94.94 158 PRO A C 1
ATOM 1268 O O . PRO A 1 158 ? -1.379 8.763 5.601 1.00 94.94 158 PRO A O 1
ATOM 1271 N N . LEU A 1 159 ? -1.010 7.708 3.648 1.00 94.19 159 LEU A N 1
ATOM 1272 C CA . LEU A 1 159 ? -2.123 6.767 3.746 1.00 94.19 159 LEU A CA 1
ATOM 1273 C C . LEU A 1 159 ? -1.925 5.792 4.915 1.00 94.19 159 LEU A C 1
ATOM 1275 O O . LEU A 1 159 ? -2.808 5.650 5.764 1.00 94.19 159 LEU A O 1
ATOM 1279 N N . LEU A 1 160 ? -0.750 5.165 5.001 1.00 95.06 160 LEU A N 1
ATOM 1280 C CA . LEU A 1 160 ? -0.426 4.188 6.041 1.00 95.06 160 LEU A CA 1
ATOM 1281 C C . LEU A 1 160 ? -0.217 4.851 7.403 1.00 95.06 160 LEU A C 1
ATOM 1283 O O . LEU A 1 160 ? -0.665 4.316 8.417 1.00 95.06 160 LEU A O 1
ATOM 1287 N N . MET A 1 161 ? 0.376 6.048 7.444 1.00 95.06 161 MET A N 1
ATOM 1288 C CA . MET A 1 161 ? 0.465 6.819 8.685 1.00 95.06 161 MET A CA 1
ATOM 1289 C C . MET A 1 161 ? -0.914 7.219 9.212 1.00 95.06 161 MET A C 1
ATOM 1291 O O . MET A 1 161 ? -1.184 7.062 10.404 1.00 95.06 161 MET A O 1
ATOM 1295 N N . PHE A 1 162 ? -1.801 7.703 8.336 1.00 93.31 162 PHE A N 1
ATOM 1296 C CA . PHE A 1 162 ? -3.178 8.026 8.703 1.00 93.31 162 PHE A CA 1
ATOM 1297 C C . PHE A 1 162 ? -3.903 6.800 9.261 1.00 93.31 162 PHE A C 1
ATOM 1299 O O . PHE A 1 162 ? -4.516 6.865 10.328 1.00 93.31 162 PHE A O 1
ATOM 1306 N N . GLN A 1 163 ? -3.774 5.656 8.592 1.00 92.31 163 GLN A N 1
ATOM 1307 C CA . GLN A 1 163 ? -4.350 4.405 9.068 1.00 92.31 163 GLN A CA 1
ATOM 1308 C C . GLN A 1 163 ? -3.772 3.980 10.426 1.00 92.31 163 GLN A C 1
ATOM 1310 O O . GLN A 1 163 ? -4.531 3.585 11.312 1.00 92.31 163 GLN A O 1
ATOM 1315 N N . GLY A 1 164 ? -2.459 4.124 10.632 1.00 92.31 164 GLY A N 1
ATOM 1316 C CA . GLY A 1 164 ? -1.805 3.876 11.918 1.00 92.31 164 GLY A CA 1
ATOM 1317 C C . GLY A 1 164 ? -2.363 4.754 13.043 1.00 92.31 164 GLY A C 1
ATOM 1318 O O . GLY A 1 164 ? -2.654 4.252 14.132 1.00 92.31 164 GLY A O 1
ATOM 1319 N N . GLN A 1 165 ? -2.609 6.039 12.776 1.00 92.31 165 GLN A N 1
ATOM 1320 C CA . GLN A 1 165 ? -3.219 6.950 13.749 1.00 92.31 165 GLN A CA 1
ATOM 1321 C C . GLN A 1 165 ? -4.672 6.585 14.070 1.00 92.31 165 GLN A C 1
ATOM 1323 O O . GLN A 1 165 ? -5.075 6.646 15.235 1.00 92.31 165 GLN A O 1
ATO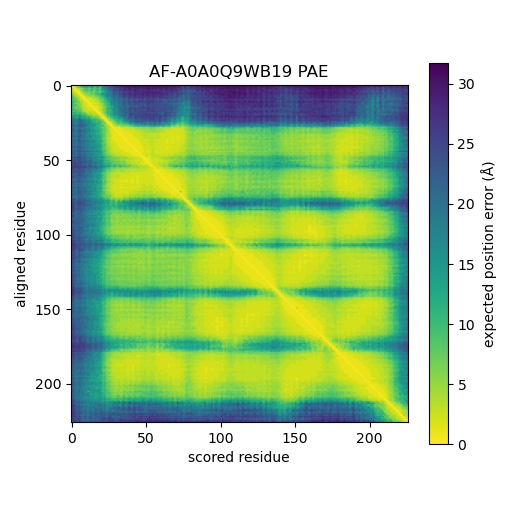M 1328 N N . VAL A 1 166 ? -5.457 6.191 13.061 1.00 90.19 166 VAL A N 1
ATOM 1329 C CA . VAL A 1 166 ? -6.849 5.751 13.240 1.00 90.19 166 VAL A CA 1
ATOM 1330 C C . VAL A 1 166 ? -6.907 4.486 14.097 1.00 90.19 166 VAL A C 1
ATOM 1332 O O . VAL A 1 166 ? -7.657 4.455 15.070 1.00 90.19 166 VAL A O 1
ATOM 1335 N N . ILE A 1 167 ? -6.073 3.481 13.806 1.00 90.50 167 ILE A N 1
ATOM 1336 C CA . ILE A 1 167 ? -6.015 2.218 14.564 1.00 90.50 167 ILE A CA 1
ATOM 1337 C C . ILE A 1 167 ? -5.671 2.471 16.037 1.00 90.50 167 ILE A C 1
ATOM 1339 O O . ILE A 1 167 ? -6.277 1.882 16.933 1.00 90.50 167 ILE A O 1
ATOM 1343 N N . ASN A 1 168 ? -4.733 3.381 16.302 1.00 88.38 168 ASN A N 1
ATOM 1344 C CA . ASN A 1 168 ? -4.322 3.719 17.664 1.00 88.38 168 ASN A CA 1
ATOM 1345 C C . ASN A 1 168 ? -5.281 4.691 18.377 1.00 88.38 168 ASN A C 1
ATOM 1347 O O . ASN A 1 168 ? -5.125 4.932 19.575 1.00 88.38 168 ASN A O 1
ATOM 1351 N N . GLY A 1 169 ? -6.292 5.218 17.678 1.00 87.00 169 GLY A N 1
ATOM 1352 C CA . GLY A 1 169 ? -7.258 6.172 18.223 1.00 87.00 169 GLY A CA 1
ATOM 1353 C C . GLY A 1 169 ? -6.695 7.578 18.442 1.00 87.00 169 GLY A C 1
ATOM 1354 O O . GLY A 1 169 ? -7.284 8.351 19.192 1.00 87.00 169 GLY A O 1
ATOM 1355 N N . LEU A 1 170 ? -5.575 7.925 17.801 1.00 86.31 170 LEU A N 1
ATOM 1356 C CA . LEU A 1 170 ? -4.877 9.207 17.979 1.00 86.31 170 LEU A CA 1
ATOM 1357 C C . LEU A 1 170 ? -5.606 10.382 17.313 1.00 86.31 170 LEU A C 1
ATOM 1359 O O . LEU A 1 170 ? -5.451 11.522 17.739 1.00 86.31 170 LEU A O 1
ATOM 1363 N N . LEU A 1 171 ? -6.420 10.115 16.287 1.00 81.75 171 LEU A N 1
ATOM 1364 C CA . LEU A 1 171 ? -7.142 11.159 15.553 1.00 81.75 171 LEU A CA 1
ATOM 1365 C C . LEU A 1 171 ? -8.340 11.723 16.338 1.00 81.75 171 LEU A C 1
ATOM 1367 O O . LEU A 1 171 ? -8.605 12.921 16.291 1.00 81.75 171 LEU A O 1
ATOM 1371 N N . TRP A 1 172 ? -9.057 10.861 17.065 1.00 81.44 172 TRP A N 1
ATOM 1372 C CA . TRP A 1 172 ? -10.299 11.208 17.774 1.00 81.44 172 TRP A CA 1
ATOM 1373 C C . TRP A 1 172 ? -10.263 10.897 19.275 1.00 81.44 172 TRP A C 1
ATOM 1375 O O . TRP A 1 172 ? -11.302 10.932 19.930 1.00 81.44 172 TRP A O 1
ATOM 1385 N N . ASN A 1 173 ? -9.090 10.572 19.830 1.00 80.62 173 ASN A N 1
ATOM 1386 C CA . ASN A 1 173 ? -8.908 10.117 21.217 1.00 80.62 173 ASN A CA 1
ATOM 1387 C C . ASN A 1 173 ? -9.778 8.903 21.605 1.00 80.62 173 ASN A C 1
ATOM 1389 O O . ASN A 1 173 ? -10.039 8.659 22.782 1.00 80.62 173 ASN A O 1
ATOM 1393 N N . LEU A 1 174 ? -10.235 8.134 20.616 1.00 82.12 174 LEU A N 1
ATOM 1394 C CA . LEU A 1 174 ? -11.128 6.992 20.772 1.00 82.12 174 LEU A CA 1
ATOM 1395 C C . LEU A 1 174 ? -10.557 5.819 19.988 1.00 82.12 174 LEU A C 1
ATOM 1397 O O . LEU A 1 174 ? -10.401 5.894 18.769 1.00 82.12 174 LEU A O 1
ATOM 1401 N N . LYS A 1 175 ? -10.249 4.726 20.693 1.00 80.75 175 LYS A N 1
ATOM 1402 C CA . LYS A 1 175 ? -9.803 3.495 20.042 1.00 80.75 175 LYS A CA 1
ATOM 1403 C C . LYS A 1 175 ? -10.983 2.838 19.318 1.00 80.75 175 LYS A C 1
ATOM 1405 O O . LYS A 1 175 ? -12.028 2.632 19.943 1.00 80.75 175 LYS A O 1
ATOM 1410 N N . PRO A 1 176 ? -10.829 2.462 18.040 1.00 79.19 176 PRO A N 1
ATOM 1411 C CA . PRO A 1 176 ? -11.893 1.863 17.242 1.00 79.19 176 PRO A CA 1
ATOM 1412 C C . PRO A 1 176 ? -12.106 0.378 17.592 1.00 79.19 176 PRO A C 1
ATOM 1414 O O . PRO A 1 176 ? -11.922 -0.494 16.753 1.00 79.19 176 PRO A O 1
ATOM 1417 N N . ILE A 1 177 ? -12.496 0.058 18.834 1.00 77.81 177 ILE A N 1
ATOM 1418 C CA . ILE A 1 177 ? -12.565 -1.331 19.343 1.00 77.81 177 ILE A CA 1
ATOM 1419 C C . ILE A 1 177 ? -13.485 -2.218 18.483 1.00 77.81 177 ILE A C 1
ATOM 1421 O O . ILE A 1 177 ? -13.150 -3.363 18.189 1.00 77.81 177 ILE A O 1
ATOM 1425 N N . PHE A 1 178 ? -14.625 -1.687 18.037 1.00 76.12 178 PHE A N 1
ATOM 1426 C CA . PHE A 1 178 ? -15.566 -2.421 17.180 1.00 76.12 178 PHE A CA 1
ATOM 1427 C C . PHE A 1 178 ? -15.151 -2.470 15.708 1.00 76.12 178 PHE A C 1
ATOM 1429 O O . PHE A 1 178 ? -15.615 -3.339 14.973 1.00 76.12 178 PHE A O 1
ATOM 1436 N N . ASP A 1 179 ? -14.259 -1.571 15.296 1.00 84.38 179 ASP A N 1
ATOM 1437 C CA . ASP A 1 179 ? -13.795 -1.441 13.919 1.00 84.38 179 ASP A CA 1
ATOM 1438 C C . ASP A 1 179 ? -12.392 -2.079 13.729 1.00 84.38 179 ASP A C 1
ATOM 1440 O O . ASP A 1 179 ? -11.789 -1.975 12.665 1.00 84.38 179 ASP A O 1
ATOM 1444 N N . ILE A 1 180 ? -11.878 -2.829 14.716 1.00 86.25 180 ILE A N 1
ATOM 1445 C CA . ILE A 1 180 ? -10.635 -3.611 14.569 1.00 86.25 180 ILE A CA 1
ATOM 1446 C C . ILE A 1 180 ? -10.683 -4.540 13.335 1.00 86.25 180 ILE A C 1
ATOM 1448 O O . ILE A 1 180 ? -9.746 -4.486 12.537 1.00 86.25 180 ILE A O 1
ATOM 1452 N N . PRO A 1 181 ? -11.756 -5.329 13.093 1.00 89.25 181 PRO A N 1
ATOM 1453 C CA . PRO A 1 181 ? -11.794 -6.246 11.950 1.00 89.25 181 PRO A CA 1
ATOM 1454 C C . PRO A 1 181 ? -11.741 -5.523 10.599 1.00 89.25 181 PRO A C 1
ATOM 1456 O O . PRO A 1 181 ? -11.068 -5.971 9.672 1.00 89.25 181 PRO A O 1
ATOM 1459 N N . ILE A 1 182 ? -12.419 -4.373 10.486 1.00 90.38 182 ILE A N 1
ATOM 1460 C CA . ILE A 1 182 ? -12.405 -3.570 9.257 1.00 90.38 182 ILE A CA 1
ATOM 1461 C C . ILE A 1 182 ? -11.037 -2.921 9.041 1.00 90.38 182 ILE A C 1
ATOM 1463 O O . ILE A 1 182 ? -10.551 -2.911 7.912 1.00 90.38 182 ILE A O 1
ATOM 1467 N N . CYS A 1 183 ? -10.376 -2.452 10.103 1.00 90.25 183 CYS A N 1
ATOM 1468 C CA . CYS A 1 183 ? -9.012 -1.941 10.016 1.00 90.25 183 CYS A CA 1
ATOM 1469 C C . CYS A 1 183 ? -8.032 -3.009 9.509 1.00 90.25 183 CYS A C 1
ATOM 1471 O O . CYS A 1 183 ? -7.195 -2.694 8.665 1.00 90.25 183 CYS A O 1
ATOM 1473 N N . SER A 1 184 ? -8.160 -4.262 9.958 1.00 91.06 184 SER A N 1
ATOM 1474 C CA . SER A 1 184 ? -7.340 -5.380 9.471 1.00 91.06 184 SER A CA 1
ATOM 1475 C C . SER A 1 184 ? -7.577 -5.687 7.989 1.00 91.06 184 SER A C 1
ATOM 1477 O O . SER A 1 184 ? -6.616 -5.877 7.248 1.00 91.06 184 SER A O 1
ATOM 1479 N N . VAL A 1 185 ? -8.833 -5.685 7.527 1.00 93.19 185 VAL A N 1
ATOM 1480 C CA . VAL A 1 185 ? -9.145 -5.882 6.098 1.00 93.19 185 VAL A CA 1
ATOM 1481 C C . VAL A 1 185 ? -8.618 -4.724 5.249 1.00 93.19 185 VAL A C 1
ATOM 1483 O O . VAL A 1 185 ? -8.050 -4.958 4.189 1.00 93.19 185 VAL A O 1
ATOM 1486 N N . LEU A 1 186 ? -8.736 -3.480 5.721 1.00 92.94 186 LEU A N 1
ATOM 1487 C CA . LEU A 1 186 ? -8.168 -2.318 5.032 1.00 92.94 186 LEU A CA 1
ATOM 1488 C C . LEU A 1 186 ? -6.638 -2.396 4.930 1.00 92.94 186 LEU A C 1
ATOM 1490 O O . LEU A 1 186 ? -6.083 -2.013 3.907 1.00 92.94 186 LEU A O 1
ATOM 1494 N N . LEU A 1 187 ? -5.947 -2.905 5.958 1.00 93.19 187 LEU A N 1
ATOM 1495 C CA . LEU A 1 187 ? -4.502 -3.162 5.887 1.00 93.19 187 LEU A CA 1
ATOM 1496 C C . LEU A 1 187 ? -4.171 -4.203 4.813 1.00 93.19 187 LEU A C 1
ATOM 1498 O O . LEU A 1 187 ? -3.250 -3.984 4.033 1.00 93.19 187 LEU A O 1
ATOM 1502 N N . LEU A 1 188 ? -4.939 -5.294 4.734 1.00 93.69 188 LEU A N 1
ATOM 1503 C CA . LEU A 1 188 ? -4.763 -6.307 3.691 1.00 93.69 188 LEU A CA 1
ATOM 1504 C C . LEU A 1 188 ? -4.991 -5.727 2.288 1.00 93.69 188 LEU A C 1
ATOM 1506 O O . LEU A 1 188 ? -4.215 -6.005 1.382 1.00 93.69 188 LEU A O 1
ATOM 1510 N N . ILE A 1 189 ? -6.019 -4.894 2.108 1.00 93.19 189 ILE A N 1
ATOM 1511 C CA . ILE A 1 189 ? -6.279 -4.211 0.833 1.00 93.19 189 ILE A CA 1
ATOM 1512 C C . ILE A 1 189 ? -5.110 -3.290 0.466 1.00 93.19 189 ILE A C 1
ATOM 1514 O O . ILE A 1 189 ? -4.675 -3.302 -0.680 1.00 93.19 189 ILE A O 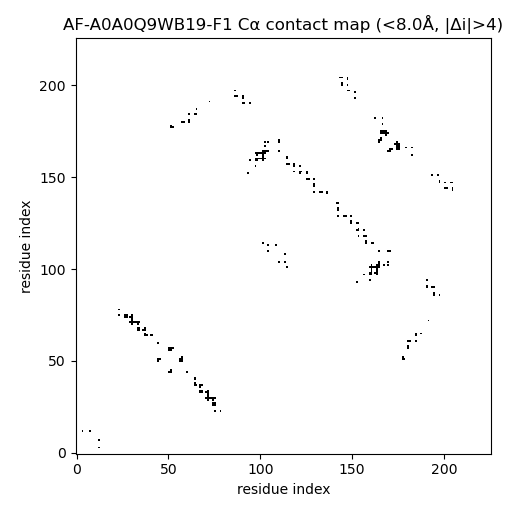1
ATOM 1518 N N . ASN A 1 190 ? -4.565 -2.535 1.424 1.00 93.56 190 ASN A N 1
ATOM 1519 C CA . ASN A 1 190 ? -3.408 -1.672 1.175 1.00 93.56 190 ASN A CA 1
ATOM 1520 C C . ASN A 1 190 ? -2.160 -2.475 0.804 1.00 93.56 190 ASN A C 1
ATOM 1522 O O . ASN A 1 190 ? -1.449 -2.082 -0.116 1.00 93.56 190 ASN A O 1
ATOM 1526 N N . TYR A 1 191 ? -1.924 -3.613 1.464 1.00 93.06 191 TYR A N 1
ATOM 1527 C CA . TYR A 1 191 ? -0.858 -4.541 1.089 1.00 93.06 191 TYR A CA 1
ATOM 1528 C C . TYR A 1 191 ? -1.029 -5.034 -0.354 1.00 93.06 191 TYR A C 1
ATOM 1530 O O . TYR A 1 191 ? -0.107 -4.900 -1.152 1.00 93.06 191 TYR A O 1
ATOM 1538 N N . LEU A 1 192 ? -2.219 -5.530 -0.711 1.00 91.75 192 LEU A N 1
ATOM 1539 C CA . LEU A 1 192 ? -2.506 -6.031 -2.059 1.00 91.75 192 LEU A CA 1
ATOM 1540 C C . LEU A 1 192 ? -2.400 -4.935 -3.123 1.00 91.75 192 LEU A C 1
ATOM 1542 O O . LEU A 1 192 ? -1.921 -5.197 -4.218 1.00 91.75 192 LEU A O 1
ATOM 1546 N N . ALA A 1 193 ? -2.802 -3.703 -2.802 1.00 91.31 193 ALA A N 1
ATOM 1547 C CA . ALA A 1 193 ? -2.660 -2.564 -3.701 1.00 91.31 193 ALA A CA 1
ATOM 1548 C C . ALA A 1 193 ? -1.189 -2.180 -3.922 1.00 91.31 193 ALA A C 1
ATOM 1550 O O . ALA A 1 193 ? -0.804 -1.891 -5.051 1.00 91.31 193 ALA A O 1
ATOM 1551 N N . CYS A 1 194 ? -0.364 -2.195 -2.868 1.00 92.38 194 CYS A N 1
ATOM 1552 C CA . CYS A 1 194 ? 1.078 -1.979 -3.001 1.00 92.38 194 CYS A CA 1
ATOM 1553 C C . CYS A 1 194 ? 1.721 -3.093 -3.829 1.00 92.38 194 CYS A C 1
ATOM 1555 O O . CYS A 1 194 ? 2.498 -2.805 -4.729 1.00 92.38 194 CYS A O 1
ATOM 1557 N N . TYR A 1 195 ? 1.357 -4.345 -3.552 1.00 89.81 195 TYR A N 1
ATOM 1558 C CA . TYR A 1 195 ? 1.856 -5.511 -4.271 1.00 89.81 195 TYR A CA 1
ATOM 1559 C C . TYR A 1 195 ? 1.513 -5.448 -5.757 1.00 89.81 195 TYR A C 1
ATOM 1561 O O . TYR A 1 195 ? 2.421 -5.460 -6.575 1.00 89.81 195 TYR A O 1
ATOM 1569 N N . ALA A 1 196 ? 0.242 -5.234 -6.103 1.00 88.00 196 ALA A N 1
ATOM 1570 C CA . ALA A 1 196 ? -0.178 -5.084 -7.493 1.00 88.00 196 ALA A CA 1
ATOM 1571 C C . ALA A 1 196 ? 0.484 -3.883 -8.193 1.00 88.00 196 ALA A C 1
ATOM 1573 O O . ALA A 1 196 ? 0.730 -3.927 -9.393 1.00 88.00 196 ALA A O 1
ATOM 1574 N N . TYR A 1 197 ? 0.773 -2.797 -7.466 1.00 91.00 197 TYR A N 1
ATOM 1575 C CA . TYR A 1 197 ? 1.468 -1.644 -8.037 1.00 91.00 197 TYR A CA 1
ATOM 1576 C C . TYR A 1 197 ? 2.935 -1.953 -8.363 1.00 91.00 197 TYR A C 1
ATOM 1578 O O . TYR A 1 197 ? 3.411 -1.54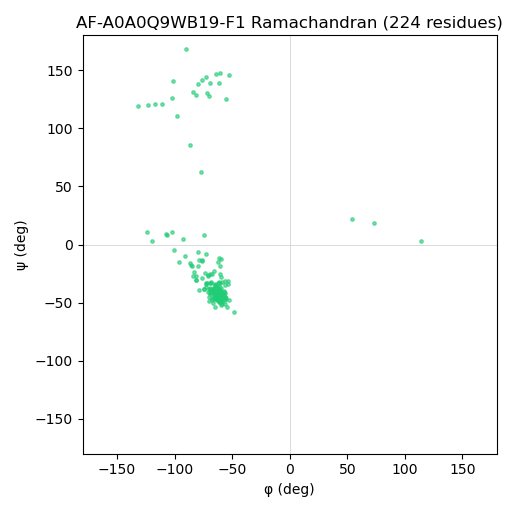5 -9.420 1.00 91.00 197 TYR A O 1
ATOM 1586 N N . VAL A 1 198 ? 3.645 -2.656 -7.473 1.00 89.31 198 VAL A N 1
ATOM 1587 C CA . VAL A 1 198 ? 5.040 -3.050 -7.722 1.00 89.31 198 VAL A CA 1
ATOM 1588 C C . VAL A 1 198 ? 5.119 -4.131 -8.798 1.00 89.31 198 VAL A C 1
ATOM 1590 O O . VAL A 1 198 ? 5.958 -4.024 -9.687 1.00 89.31 198 VAL A O 1
ATOM 1593 N N . ASP A 1 199 ? 4.217 -5.107 -8.782 1.00 86.19 199 ASP A N 1
ATOM 1594 C CA . ASP A 1 199 ? 4.102 -6.135 -9.823 1.00 86.19 199 ASP A CA 1
ATOM 1595 C C . ASP A 1 199 ? 3.882 -5.503 -11.215 1.00 86.19 199 ASP A C 1
ATOM 1597 O O . ASP A 1 199 ? 4.559 -5.824 -12.189 1.00 86.19 199 ASP A O 1
ATOM 1601 N N . ALA A 1 200 ? 3.051 -4.457 -11.290 1.00 87.38 200 ALA A N 1
ATOM 1602 C CA . ALA A 1 200 ? 2.811 -3.693 -12.515 1.00 87.38 200 ALA A CA 1
ATOM 1603 C C . ALA A 1 200 ? 3.961 -2.743 -12.926 1.00 87.38 200 ALA A C 1
ATOM 1605 O O . ALA A 1 200 ? 3.786 -1.940 -13.848 1.00 87.38 200 ALA A O 1
ATOM 1606 N N . THR A 1 201 ? 5.134 -2.784 -12.282 1.00 88.81 201 THR A N 1
ATOM 1607 C CA . THR A 1 201 ? 6.232 -1.830 -12.544 1.00 88.81 201 THR A CA 1
ATOM 1608 C C . THR A 1 201 ? 6.646 -1.809 -14.014 1.00 88.81 201 THR A C 1
ATOM 1610 O O . THR A 1 201 ? 6.770 -0.730 -14.598 1.00 88.81 201 THR A O 1
ATOM 1613 N N . GLN A 1 202 ? 6.806 -2.974 -14.647 1.00 85.12 202 GLN A N 1
ATOM 1614 C CA . GLN A 1 202 ? 7.208 -3.053 -16.057 1.00 85.12 202 GLN A CA 1
ATOM 1615 C C . GLN A 1 202 ? 6.140 -2.473 -16.995 1.00 85.12 202 GLN A C 1
ATOM 1617 O O . GLN A 1 202 ? 6.462 -1.699 -17.902 1.00 85.12 202 GLN A O 1
ATOM 1622 N N . ASP A 1 203 ? 4.863 -2.753 -16.728 1.00 85.56 203 ASP A N 1
ATOM 1623 C CA . ASP A 1 203 ? 3.739 -2.205 -17.491 1.00 85.56 203 ASP A CA 1
ATOM 1624 C C . ASP A 1 203 ? 3.644 -0.680 -17.354 1.00 85.56 203 ASP A C 1
ATOM 1626 O O . ASP A 1 203 ? 3.412 0.032 -18.338 1.00 85.56 203 ASP A O 1
ATOM 1630 N N . ILE A 1 204 ? 3.876 -0.155 -16.146 1.00 85.56 204 ILE A N 1
ATOM 1631 C CA . ILE A 1 204 ? 3.909 1.286 -15.872 1.00 85.56 204 ILE A CA 1
ATOM 1632 C C . ILE A 1 204 ? 5.054 1.945 -16.648 1.00 85.56 204 ILE A C 1
ATOM 1634 O O . ILE A 1 204 ? 4.840 2.966 -17.311 1.00 85.56 204 ILE A O 1
ATOM 1638 N N . ILE A 1 205 ? 6.257 1.367 -16.607 1.00 86.31 205 ILE A N 1
ATOM 1639 C CA . ILE A 1 205 ? 7.423 1.876 -17.343 1.00 86.31 205 ILE A CA 1
ATOM 1640 C C . ILE A 1 205 ? 7.129 1.894 -18.843 1.00 86.31 205 ILE A C 1
ATOM 1642 O O . ILE A 1 205 ? 7.337 2.915 -19.505 1.00 86.31 205 ILE A O 1
ATOM 1646 N N . PHE A 1 206 ? 6.589 0.802 -19.381 1.00 83.44 206 PHE A N 1
ATOM 1647 C CA . PHE A 1 206 ? 6.231 0.701 -20.790 1.00 83.44 206 PHE A CA 1
ATOM 1648 C C . PHE A 1 206 ? 5.181 1.747 -21.195 1.00 83.44 206 PHE A C 1
ATOM 1650 O O . PHE A 1 206 ? 5.340 2.446 -22.204 1.00 83.44 206 PHE A O 1
ATOM 1657 N N . ALA A 1 207 ? 4.136 1.930 -20.385 1.00 82.88 207 ALA A N 1
ATOM 1658 C CA . ALA A 1 207 ? 3.112 2.945 -20.618 1.00 82.88 207 ALA A CA 1
ATOM 1659 C C . ALA A 1 207 ? 3.697 4.369 -20.600 1.00 82.88 207 ALA A C 1
ATOM 1661 O O . ALA A 1 207 ? 3.376 5.184 -21.474 1.00 82.88 207 ALA A O 1
ATOM 1662 N N . LEU A 1 208 ? 4.601 4.666 -19.660 1.00 81.25 208 LEU A N 1
ATOM 1663 C CA . LEU A 1 208 ? 5.305 5.950 -19.579 1.00 81.25 208 LEU A CA 1
ATOM 1664 C C . LEU A 1 208 ? 6.205 6.189 -20.797 1.00 81.25 208 LEU A C 1
ATOM 1666 O O . LEU A 1 208 ? 6.219 7.296 -21.344 1.00 81.25 208 LEU A O 1
ATOM 1670 N N . GLN A 1 209 ? 6.913 5.163 -21.273 1.00 82.00 209 GLN A N 1
ATOM 1671 C CA . GLN A 1 209 ? 7.737 5.250 -22.481 1.00 82.00 209 GLN A CA 1
ATOM 1672 C C . GLN A 1 209 ? 6.886 5.534 -23.726 1.00 82.00 209 GLN A C 1
ATOM 1674 O O . GLN A 1 209 ? 7.227 6.419 -24.522 1.00 82.00 209 GLN A O 1
ATOM 1679 N N . ILE A 1 210 ? 5.744 4.854 -23.882 1.00 80.56 210 ILE A N 1
ATOM 1680 C CA . ILE A 1 210 ? 4.798 5.127 -24.973 1.00 80.56 210 ILE A CA 1
ATOM 1681 C C . ILE A 1 210 ? 4.294 6.568 -24.890 1.00 80.56 210 ILE A C 1
ATOM 1683 O O . ILE A 1 210 ? 4.364 7.291 -25.890 1.00 80.56 210 ILE A O 1
ATOM 1687 N N . ALA A 1 211 ? 3.836 7.009 -23.716 1.00 76.25 211 ALA A N 1
ATOM 1688 C CA . ALA A 1 211 ? 3.328 8.362 -23.509 1.00 76.25 211 ALA A CA 1
ATOM 1689 C C . ALA A 1 211 ? 4.393 9.428 -23.830 1.00 76.25 211 ALA A C 1
ATOM 1691 O O . ALA A 1 211 ? 4.121 10.383 -24.562 1.00 76.25 211 ALA A O 1
ATOM 1692 N N . SER A 1 212 ? 5.630 9.224 -23.370 1.00 77.19 212 SER A N 1
ATOM 1693 C CA . SER A 1 212 ? 6.777 10.093 -23.655 1.00 77.19 212 SER A CA 1
ATOM 1694 C C . SER A 1 212 ? 7.099 10.153 -25.153 1.00 77.19 212 SER A C 1
ATOM 1696 O O . SER A 1 212 ? 7.252 11.237 -25.723 1.00 77.19 212 SER A O 1
ATOM 1698 N N . SER A 1 213 ? 7.125 9.004 -25.837 1.00 74.56 213 SER A N 1
ATOM 1699 C CA . SER A 1 213 ? 7.387 8.940 -27.281 1.00 74.56 213 SER A CA 1
ATOM 1700 C C . SER A 1 213 ? 6.288 9.613 -28.117 1.00 74.56 213 SER A C 1
ATOM 1702 O O . SER A 1 213 ? 6.586 10.255 -29.127 1.00 74.56 213 SER A O 1
ATOM 1704 N N . SER A 1 214 ? 5.029 9.519 -27.679 1.00 67.75 214 SER A N 1
ATOM 1705 C CA . SER A 1 214 ? 3.886 10.192 -28.300 1.00 67.75 214 SER A CA 1
ATOM 1706 C C . SER A 1 214 ? 3.983 11.711 -28.132 1.00 67.75 214 SER A C 1
ATOM 1708 O O . SER A 1 214 ? 3.899 12.447 -29.117 1.00 67.75 214 SER A O 1
ATOM 1710 N N . ASN A 1 215 ? 4.296 12.186 -26.921 1.00 62.31 215 ASN A N 1
ATOM 1711 C CA . ASN A 1 215 ? 4.501 13.611 -26.650 1.00 62.31 215 ASN A CA 1
ATOM 1712 C C . ASN A 1 215 ? 5.671 14.200 -27.443 1.00 62.31 215 ASN A C 1
ATOM 1714 O O . ASN A 1 215 ? 5.532 15.286 -28.005 1.00 62.31 215 ASN A O 1
ATOM 1718 N N . LYS A 1 216 ? 6.791 13.476 -27.579 1.00 63.66 216 LYS A N 1
ATOM 1719 C CA . LYS A 1 216 ? 7.915 13.908 -28.430 1.00 63.66 216 LYS A CA 1
ATOM 1720 C C . LYS A 1 216 ? 7.500 14.078 -29.898 1.00 63.66 216 LYS A C 1
ATOM 1722 O O . LYS A 1 216 ? 7.949 15.022 -30.542 1.00 63.66 216 LYS A O 1
ATOM 1727 N N . ARG A 1 217 ? 6.615 13.218 -30.425 1.00 61.12 217 ARG A N 1
ATOM 1728 C CA . ARG A 1 217 ? 6.081 13.334 -31.801 1.00 61.12 217 ARG A CA 1
ATOM 1729 C C . ARG A 1 217 ? 5.092 14.488 -31.969 1.00 61.12 217 ARG A C 1
ATOM 1731 O O . ARG A 1 217 ? 5.034 15.079 -33.043 1.00 61.12 217 ARG A O 1
ATOM 1738 N N . VAL A 1 218 ? 4.299 14.795 -30.944 1.00 62.34 218 VAL A N 1
ATOM 1739 C CA . VAL A 1 218 ? 3.372 15.940 -30.967 1.00 62.34 218 VAL A CA 1
ATOM 1740 C C . VAL A 1 218 ? 4.151 17.254 -30.909 1.00 62.34 218 VAL A C 1
ATOM 1742 O O . VAL A 1 218 ? 3.902 18.139 -31.724 1.00 62.34 218 VAL A O 1
ATOM 1745 N N . LEU A 1 219 ? 5.149 17.351 -30.026 1.00 56.88 219 LEU A N 1
ATOM 1746 C CA . LEU A 1 219 ? 6.048 18.505 -29.945 1.00 56.88 219 LEU A CA 1
ATOM 1747 C C . LEU A 1 219 ? 6.846 18.704 -31.238 1.00 56.88 219 LEU A C 1
ATOM 1749 O O . LEU A 1 219 ? 6.880 19.817 -31.753 1.00 56.88 219 LEU A O 1
ATOM 1753 N N . SER A 1 220 ? 7.423 17.647 -31.821 1.00 59.09 220 SER A N 1
ATOM 1754 C CA . SER A 1 220 ? 8.183 17.781 -33.072 1.00 59.09 220 SER A CA 1
ATOM 1755 C C . SER A 1 220 ? 7.319 18.212 -34.262 1.00 59.09 220 SER A C 1
ATOM 1757 O O . SER A 1 220 ? 7.777 18.986 -35.097 1.00 59.09 220 SER A O 1
ATOM 1759 N N . ARG A 1 221 ? 6.049 17.786 -34.323 1.00 55.28 221 ARG A N 1
ATOM 1760 C CA . ARG A 1 221 ? 5.083 18.268 -35.328 1.00 55.28 221 ARG A CA 1
ATOM 1761 C C . ARG A 1 221 ? 4.613 19.698 -35.069 1.00 55.28 221 ARG A C 1
ATOM 1763 O O . ARG A 1 221 ? 4.358 20.418 -36.026 1.00 55.28 221 ARG A O 1
ATOM 1770 N N . GLY A 1 222 ? 4.508 20.107 -33.806 1.00 53.81 222 GLY A N 1
ATOM 1771 C CA . GLY A 1 222 ? 4.213 21.491 -33.430 1.00 53.81 222 GLY A CA 1
ATOM 1772 C C . GLY A 1 222 ? 5.323 22.455 -33.851 1.00 53.81 222 GLY A C 1
ATOM 1773 O O . GLY A 1 222 ? 5.024 23.519 -34.377 1.00 53.81 222 GLY A O 1
ATOM 1774 N N . PHE A 1 223 ? 6.589 22.049 -33.703 1.00 51.06 223 PHE A N 1
ATOM 1775 C CA . PHE A 1 223 ? 7.745 22.835 -34.148 1.00 51.06 223 PHE A CA 1
ATOM 1776 C C . PHE A 1 223 ? 7.980 22.800 -35.663 1.00 51.06 223 PHE A C 1
ATOM 1778 O O . PHE A 1 223 ? 8.495 23.767 -36.201 1.00 51.06 223 PHE A O 1
ATOM 1785 N N . ALA A 1 224 ? 7.607 21.725 -36.365 1.00 54.59 224 ALA A N 1
ATOM 1786 C CA . ALA A 1 224 ? 7.733 21.652 -37.826 1.00 54.59 224 ALA A CA 1
ATOM 1787 C C . ALA A 1 224 ? 6.660 22.461 -38.586 1.00 54.59 224 ALA A C 1
ATOM 1789 O O . ALA A 1 224 ? 6.794 22.670 -39.788 1.00 54.59 224 ALA A O 1
ATOM 1790 N N . ASN A 1 225 ? 5.595 22.878 -37.894 1.00 49.34 225 ASN A N 1
ATOM 1791 C CA . ASN A 1 225 ? 4.494 23.674 -38.443 1.00 49.34 225 ASN A CA 1
ATOM 1792 C C . ASN A 1 225 ? 4.525 25.149 -37.982 1.00 49.34 225 ASN A C 1
ATOM 1794 O O . ASN A 1 225 ? 3.558 25.872 -38.234 1.00 49.34 225 ASN A O 1
ATOM 1798 N N . MET A 1 226 ? 5.593 25.576 -37.297 1.00 46.31 226 MET A N 1
ATOM 1799 C CA . MET A 1 226 ? 5.938 26.986 -37.058 1.00 46.31 226 MET A CA 1
ATOM 1800 C C . MET A 1 226 ? 7.033 27.412 -38.030 1.00 46.31 226 MET A C 1
ATOM 1802 O O . MET A 1 226 ? 6.970 28.575 -38.482 1.00 46.31 226 MET A O 1
#

Secondary structure (DSSP, 8-state):
-PPPPTT--HHHHHHHHHHTT-THHHHHHHHHHHHHHHHHHHHHHHH-HHHHHSTTHHHHHHHHHHHHHHHHHHHHGGG--THHHHHHHHHHHHHHHHHHHHH---TTS-HHHHHHHHHHHHHHHHHHHHHHHHHH-S-TTSHHHHHHHHHHHHHHHHHHHHHHHHHHTTTTT---GGGHHHHHHHHHHHHHHHHHHHHTHHHHHHHHHHHHHHHHHHHHHHHHT-

Sequence (226 aa):
MSEPPRGLPQTVRGYYLQIRADPSERNNIPAAIFFVLAFISFCIYVNVMWLRRHFPYNWVACSAIALMLTLGNGFILIEQDEEDLLVVLEIISLMVVFLLLGSWLPSRFSALLYIGFVWLIVAVLTISILLIVWACSEDENDLPPYVVHGVLWICMCPLLMFQGQVINGLLWNLKPIFDIPICSVLLLINYLACYAYVDATQDIIFALQIASSSNKRVLSRGFANM

Nearest PDB structures (foldseek):
  3tj6-assembly1_A  TM=3.159E-01  e=1.739E+00  Homo sapiens
  3zx6-assembly1_A  TM=2.607E-01  e=1.008E+00  Archaeoglobus fulgidus DSM 4304
  3zx6-assembly1_B  TM=2.206E-01  e=1.655E+00  Archaeoglobus fulgidus DSM 4304